Protein AF-A0A524L0U4-F1 (afdb_monomer_lite)

Sequence (208 aa):
MKEQEKLSEAEYFYQRMVAEQYNQLYFKYNLSALLSASRSVLQYILEEVTPGNKPKAAKGPIITCFTLVFKHICGALTPDINSKRAAQKWYQKKVGKSLIVRFFRDERNHNIHIEPVNPHAHITLLPDNCDFPGPTVAGVPPNGQLQDETLPPLSVVREDKLKPPPPPPEYRFINWPGTEDVPALCTMYLCELEKVIKEGLSLGYISG

Secondary structure (DSSP, 8-state):
-HHHHHHHHHHHHHHHHHHTTT-HHHHHHHHHHHHHHHHHHHHHHHHHHSTT--------TT-SSSHHHHHHHS---PPPHHHHHHHHHHHHHHHHH-HHHHHHHHHHHHHTTTS---PEEE----------PPP---PPP---------PPP---------PPPPPPPEEE-TT--SS--HHHHHHHHHHHHHHHHHHHHHTTSS--

pLDDT: mean 80.6, std 17.34, range [43.62, 98.06]

Structure (mmCIF, N/CA/C/O backbone):
data_AF-A0A524L0U4-F1
#
_entry.id   AF-A0A524L0U4-F1
#
loop_
_atom_site.group_PDB
_atom_site.id
_atom_site.type_symbol
_atom_site.label_atom_id
_atom_site.label_alt_id
_atom_site.label_comp_id
_atom_site.label_asym_id
_atom_site.label_entity_id
_atom_site.label_seq_id
_atom_site.pdbx_PDB_ins_code
_atom_site.Cartn_x
_atom_site.Cartn_y
_atom_site.Cartn_z
_atom_site.occupancy
_atom_site.B_iso_or_equiv
_atom_site.auth_seq_id
_atom_site.auth_comp_id
_atom_site.auth_asym_id
_atom_site.auth_atom_id
_atom_site.pdbx_PDB_model_num
ATOM 1 N N . MET A 1 1 ? -9.971 13.389 6.417 1.00 63.38 1 MET A N 1
ATOM 2 C CA . MET A 1 1 ? -9.394 12.680 5.255 1.00 63.38 1 MET A CA 1
ATOM 3 C C . MET A 1 1 ? -7.883 12.667 5.249 1.00 63.38 1 MET A C 1
ATOM 5 O O . MET A 1 1 ? -7.270 13.050 4.268 1.00 63.38 1 MET A O 1
ATOM 9 N N . LYS A 1 2 ? -7.269 12.132 6.314 1.00 85.88 2 LYS A N 1
ATOM 10 C CA . LYS A 1 2 ? -5.809 11.918 6.334 1.00 85.88 2 LYS A CA 1
ATOM 11 C C . LYS A 1 2 ? -5.444 10.586 5.681 1.00 85.88 2 LYS A C 1
ATOM 13 O O . LYS A 1 2 ? -4.431 10.478 5.009 1.00 85.88 2 LYS A O 1
ATOM 18 N N . GLU A 1 3 ? -6.297 9.586 5.843 1.00 89.12 3 GLU A N 1
ATOM 19 C CA . GLU A 1 3 ? -6.142 8.222 5.350 1.00 89.12 3 GLU A CA 1
ATOM 20 C C . GLU A 1 3 ? -6.160 8.199 3.824 1.00 89.12 3 GLU A C 1
ATOM 22 O O . GLU A 1 3 ? -5.288 7.580 3.222 1.00 89.12 3 GLU A O 1
ATOM 27 N N . GLN A 1 4 ? -7.095 8.933 3.207 1.00 91.88 4 GLN A N 1
ATOM 28 C CA . GLN A 1 4 ? -7.186 9.015 1.748 1.00 91.88 4 GLN A CA 1
ATOM 29 C C . GLN A 1 4 ? -6.070 9.837 1.128 1.00 91.88 4 GLN A C 1
ATOM 31 O O . GLN A 1 4 ? -5.520 9.418 0.121 1.00 91.88 4 GLN A O 1
ATOM 36 N N . GLU A 1 5 ? -5.653 10.939 1.754 1.00 93.69 5 GLU A N 1
ATOM 37 C CA . GLU A 1 5 ? -4.454 11.662 1.316 1.00 93.69 5 GLU A CA 1
ATOM 38 C C . GLU A 1 5 ? -3.219 10.749 1.335 1.00 93.69 5 GLU A C 1
ATOM 40 O O . GLU A 1 5 ? -2.425 10.753 0.395 1.00 93.69 5 GLU A O 1
ATOM 45 N N . LYS A 1 6 ? -3.078 9.916 2.374 1.00 94.06 6 LYS A N 1
ATOM 46 C CA . LYS A 1 6 ? -1.980 8.949 2.479 1.00 94.06 6 LYS A CA 1
ATOM 47 C C . LYS A 1 6 ? -2.097 7.773 1.515 1.00 94.06 6 LYS A C 1
ATOM 49 O O . LYS A 1 6 ? -1.067 7.287 1.048 1.00 94.06 6 LYS A O 1
ATOM 54 N N . LEU A 1 7 ? -3.311 7.325 1.200 1.00 96.06 7 LEU A N 1
ATOM 55 C CA . LEU A 1 7 ? -3.531 6.312 0.173 1.00 96.06 7 LEU A CA 1
ATOM 56 C C . LEU A 1 7 ? -3.168 6.863 -1.212 1.00 96.06 7 LEU A C 1
ATOM 58 O O . LEU A 1 7 ? -2.394 6.226 -1.920 1.00 96.06 7 LEU A O 1
ATOM 62 N N . SER A 1 8 ? -3.612 8.075 -1.551 1.00 96.50 8 SER A N 1
ATOM 63 C CA . SER A 1 8 ? -3.250 8.747 -2.805 1.00 96.50 8 SER A CA 1
ATOM 64 C C . SER A 1 8 ? -1.742 8.988 -2.924 1.00 96.50 8 SER A C 1
ATOM 66 O O . SER A 1 8 ? -1.167 8.830 -3.999 1.00 96.50 8 SER A O 1
ATOM 68 N N . GLU A 1 9 ? -1.066 9.334 -1.822 1.00 96.69 9 GLU A N 1
ATOM 69 C CA . GLU A 1 9 ? 0.399 9.441 -1.782 1.00 96.69 9 GLU A CA 1
ATOM 70 C C . GLU A 1 9 ? 1.071 8.091 -2.094 1.00 96.69 9 GLU A C 1
ATOM 72 O O . GLU A 1 9 ? 2.034 8.032 -2.860 1.00 96.69 9 GLU A O 1
ATOM 77 N N . ALA A 1 10 ? 0.547 6.990 -1.546 1.00 96.88 10 ALA A N 1
ATOM 78 C CA . ALA A 1 10 ? 1.033 5.650 -1.853 1.00 96.88 10 ALA A CA 1
ATOM 79 C C . ALA A 1 10 ? 0.812 5.300 -3.337 1.00 96.88 10 ALA A C 1
ATOM 81 O O . ALA A 1 10 ? 1.748 4.865 -4.008 1.00 96.88 10 ALA A O 1
ATOM 82 N N . GLU A 1 11 ? -0.378 5.558 -3.879 1.00 97.62 11 GLU A N 1
ATOM 83 C CA . GLU A 1 11 ? -0.693 5.347 -5.297 1.00 97.62 11 GLU A CA 1
ATOM 84 C C . GLU A 1 11 ? 0.227 6.146 -6.228 1.00 97.62 11 GLU A C 1
ATOM 86 O O . GLU A 1 11 ? 0.709 5.607 -7.226 1.00 97.62 11 GLU A O 1
ATOM 91 N N . TYR A 1 12 ? 0.545 7.394 -5.879 1.00 98.00 12 TYR A N 1
ATOM 92 C CA . TYR A 1 12 ? 1.500 8.214 -6.624 1.00 98.00 12 TYR A CA 1
ATOM 93 C C . TYR A 1 12 ? 2.882 7.549 -6.711 1.00 98.00 12 TYR A C 1
ATOM 95 O O . TYR A 1 12 ? 3.451 7.422 -7.800 1.00 98.00 12 TYR A O 1
ATOM 103 N N . PHE A 1 13 ? 3.421 7.068 -5.584 1.00 97.56 13 PHE A N 1
ATOM 104 C CA . PHE A 1 13 ? 4.714 6.378 -5.587 1.00 97.56 13 PHE A CA 1
ATOM 105 C C . PHE A 1 13 ? 4.669 5.053 -6.349 1.00 97.56 13 PHE A C 1
ATOM 107 O O . PHE A 1 13 ? 5.643 4.713 -7.020 1.00 97.56 13 PHE A O 1
ATOM 114 N N . TYR A 1 14 ? 3.543 4.337 -6.315 1.00 97.81 14 TYR A N 1
ATOM 115 C CA . TYR A 1 14 ? 3.341 3.149 -7.143 1.00 97.81 14 TYR A CA 1
ATOM 116 C C . TYR A 1 14 ? 3.377 3.481 -8.643 1.00 97.81 14 TYR A C 1
ATOM 118 O O . TYR A 1 14 ? 4.101 2.831 -9.395 1.00 97.81 14 TYR A O 1
ATOM 126 N N . GLN A 1 15 ? 2.673 4.525 -9.084 1.00 97.88 15 GLN A N 1
ATOM 127 C CA . GLN A 1 15 ? 2.687 4.946 -10.489 1.00 97.88 15 GLN A CA 1
ATOM 128 C C . GLN A 1 15 ? 4.098 5.336 -10.951 1.00 97.88 15 GLN A C 1
ATOM 130 O O . GLN A 1 15 ? 4.541 4.907 -12.016 1.00 97.88 15 GLN A O 1
ATOM 135 N N . ARG A 1 16 ? 4.842 6.091 -10.127 1.00 98.06 16 ARG A N 1
ATOM 136 C CA . ARG A 1 16 ? 6.253 6.426 -10.394 1.00 98.06 16 ARG A CA 1
ATOM 137 C C . ARG A 1 16 ? 7.138 5.178 -10.427 1.00 98.06 16 ARG A C 1
ATOM 139 O O . ARG A 1 16 ? 8.017 5.088 -11.275 1.00 98.06 16 ARG A O 1
ATOM 146 N N . MET A 1 17 ? 6.908 4.205 -9.546 1.00 96.00 17 MET A N 1
ATOM 147 C CA . MET A 1 17 ? 7.642 2.935 -9.530 1.00 96.00 17 MET A CA 1
ATOM 148 C C . MET A 1 17 ? 7.460 2.160 -10.841 1.00 96.00 17 MET A C 1
ATOM 150 O O . MET A 1 17 ? 8.449 1.723 -11.419 1.00 96.00 17 MET A O 1
ATOM 154 N N . VAL A 1 18 ? 6.223 2.033 -11.330 1.00 96.44 18 VAL A N 1
ATOM 155 C CA . VAL A 1 18 ? 5.918 1.341 -12.595 1.00 96.44 18 VAL A CA 1
ATOM 156 C C . VAL A 1 18 ? 6.500 2.092 -13.796 1.00 96.44 18 VAL A C 1
ATOM 158 O O . VAL A 1 18 ? 7.078 1.472 -14.687 1.00 96.44 18 VAL A O 1
ATOM 161 N N . ALA A 1 19 ? 6.403 3.425 -13.811 1.00 96.44 19 ALA A N 1
ATOM 162 C CA . ALA A 1 19 ? 6.958 4.247 -14.888 1.00 96.44 19 ALA A CA 1
ATOM 163 C C . ALA A 1 19 ? 8.490 4.128 -14.997 1.00 96.44 19 ALA A C 1
ATOM 165 O O . ALA A 1 19 ? 9.036 4.141 -16.096 1.00 96.44 19 ALA A O 1
ATOM 166 N N . GLU A 1 20 ? 9.180 3.971 -13.866 1.00 95.88 20 GLU A N 1
ATOM 167 C CA . GLU A 1 20 ? 10.644 3.921 -13.780 1.00 95.88 20 GLU A CA 1
ATOM 168 C C . GLU A 1 20 ? 11.189 2.479 -13.702 1.00 95.88 20 GLU A C 1
ATOM 170 O O . GLU A 1 20 ? 12.316 2.267 -13.259 1.00 95.88 20 GLU A O 1
ATOM 175 N N . GLN A 1 21 ? 10.421 1.467 -14.129 1.00 94.44 21 GLN A N 1
ATOM 176 C CA . GLN A 1 21 ? 10.794 0.045 -14.006 1.00 94.44 21 GLN A CA 1
ATOM 177 C C . GLN A 1 21 ? 12.097 -0.350 -14.722 1.00 94.44 21 GLN A C 1
ATOM 179 O O . GLN A 1 21 ? 12.723 -1.338 -14.357 1.00 94.44 21 GLN A O 1
ATOM 184 N N . TYR A 1 22 ? 12.534 0.421 -15.721 1.00 93.56 22 TYR A N 1
ATOM 185 C CA . TYR A 1 22 ? 13.814 0.199 -16.406 1.00 93.56 22 TYR A CA 1
ATOM 186 C C . TYR A 1 22 ? 15.008 0.796 -15.649 1.00 93.56 22 TYR A C 1
ATOM 188 O O . TYR A 1 22 ? 16.152 0.420 -15.899 1.00 93.56 22 TYR A O 1
ATOM 196 N N . ASN A 1 23 ? 14.763 1.720 -14.715 1.00 94.50 23 ASN A N 1
ATOM 197 C CA . ASN A 1 23 ? 15.792 2.325 -13.886 1.00 94.50 23 ASN A CA 1
ATOM 198 C C . ASN A 1 23 ? 15.731 1.728 -12.476 1.00 94.50 23 ASN A C 1
ATOM 200 O O . ASN A 1 23 ? 14.992 2.195 -11.608 1.00 94.50 23 ASN A O 1
ATOM 204 N N . GLN A 1 24 ? 16.557 0.705 -12.239 1.00 91.44 24 GLN A N 1
ATOM 205 C CA . GLN A 1 24 ? 16.592 -0.042 -10.977 1.00 91.44 24 GLN A CA 1
ATOM 206 C C . GLN A 1 24 ? 16.713 0.862 -9.739 1.00 91.44 24 GLN A C 1
ATOM 208 O O . GLN A 1 24 ? 16.102 0.579 -8.708 1.00 91.44 24 GLN A O 1
ATOM 213 N N . LEU A 1 25 ? 17.483 1.952 -9.827 1.00 91.25 25 LEU A N 1
ATOM 214 C CA . LEU A 1 25 ? 17.695 2.866 -8.708 1.00 91.25 25 LEU A CA 1
ATOM 215 C C . LEU A 1 25 ? 16.407 3.621 -8.350 1.00 91.25 25 LEU A C 1
ATOM 217 O O . LEU A 1 25 ? 15.996 3.622 -7.188 1.00 91.25 25 LEU A O 1
ATOM 221 N N . TYR A 1 26 ? 15.736 4.213 -9.344 1.00 94.06 26 TYR A N 1
ATOM 222 C CA . TYR A 1 26 ? 14.463 4.904 -9.119 1.00 94.06 26 TYR A CA 1
ATOM 223 C C . TYR A 1 26 ? 13.347 3.942 -8.727 1.00 94.06 26 TYR A C 1
ATOM 225 O O . TYR A 1 26 ? 12.581 4.258 -7.817 1.00 94.06 26 TYR A O 1
ATOM 233 N N . PHE A 1 27 ? 13.292 2.751 -9.330 1.00 92.88 27 PHE A N 1
ATOM 234 C CA . PHE A 1 27 ? 12.367 1.695 -8.923 1.00 92.88 27 PHE A CA 1
ATOM 235 C C . PHE A 1 27 ? 12.495 1.398 -7.421 1.00 92.88 27 PHE A C 1
ATOM 237 O O . PHE A 1 27 ? 11.508 1.435 -6.686 1.00 92.88 27 PHE A O 1
ATOM 244 N N . LYS A 1 28 ? 13.729 1.200 -6.938 1.00 92.00 28 LYS A N 1
ATOM 245 C CA . LYS A 1 28 ? 14.033 0.907 -5.531 1.00 92.00 28 LYS A CA 1
ATOM 246 C C . LYS A 1 28 ? 13.588 2.023 -4.576 1.00 92.00 28 LYS A C 1
ATOM 248 O O . LYS A 1 28 ? 13.015 1.755 -3.512 1.00 92.00 28 LYS A O 1
ATOM 253 N N . TYR A 1 29 ? 13.842 3.280 -4.941 1.00 93.38 29 TYR A N 1
ATOM 254 C CA . TYR A 1 29 ? 13.431 4.435 -4.141 1.00 93.38 29 TYR A CA 1
ATOM 255 C C . TYR A 1 29 ? 11.915 4.614 -4.118 1.00 93.38 29 TYR A C 1
ATOM 257 O O . TYR A 1 29 ? 11.343 4.785 -3.041 1.00 93.38 29 TYR A O 1
ATOM 265 N N . ASN A 1 30 ? 11.256 4.498 -5.272 1.00 95.38 30 ASN A N 1
ATOM 266 C CA . ASN A 1 30 ? 9.804 4.604 -5.367 1.00 95.38 30 ASN A CA 1
ATOM 267 C C . ASN A 1 30 ? 9.104 3.473 -4.598 1.00 95.38 30 ASN A C 1
ATOM 269 O O . ASN A 1 30 ? 8.147 3.742 -3.875 1.00 95.38 30 ASN A O 1
ATOM 273 N N . LEU A 1 31 ? 9.623 2.240 -4.647 1.00 94.44 31 LEU A N 1
ATOM 274 C CA . LEU A 1 31 ? 9.132 1.129 -3.824 1.00 94.44 31 LEU A CA 1
ATOM 275 C C . LEU A 1 31 ? 9.236 1.452 -2.327 1.00 94.44 31 LEU A C 1
ATOM 277 O O . LEU A 1 31 ? 8.284 1.277 -1.568 1.00 94.44 31 LEU A O 1
ATOM 281 N N . SER A 1 32 ? 10.382 1.971 -1.888 1.00 92.19 32 SER A N 1
ATOM 282 C CA . SER A 1 32 ? 10.597 2.329 -0.480 1.00 92.19 32 SER A CA 1
ATOM 283 C C . SER A 1 32 ? 9.653 3.455 -0.025 1.00 92.19 32 SER A C 1
ATOM 285 O O . SER A 1 32 ? 9.120 3.413 1.091 1.00 92.19 32 SER A O 1
ATOM 287 N N . ALA A 1 33 ? 9.399 4.437 -0.895 1.00 93.31 33 ALA A N 1
ATOM 288 C CA . ALA A 1 33 ? 8.458 5.528 -0.655 1.00 93.31 33 ALA A CA 1
ATOM 289 C C . ALA A 1 33 ? 6.999 5.036 -0.596 1.00 93.31 33 ALA A C 1
ATOM 291 O O . ALA A 1 33 ? 6.288 5.359 0.358 1.00 93.31 33 ALA A O 1
ATOM 292 N N . LEU A 1 34 ? 6.585 4.163 -1.521 1.00 95.50 34 LEU A N 1
ATOM 293 C CA . LEU A 1 34 ? 5.277 3.496 -1.529 1.00 95.50 34 LEU A CA 1
ATOM 294 C C . LEU A 1 34 ? 5.002 2.766 -0.206 1.00 95.50 34 LEU A C 1
ATOM 296 O O . LEU A 1 34 ? 3.965 2.976 0.432 1.00 95.50 34 LEU A O 1
ATOM 300 N N . LEU A 1 35 ? 5.942 1.929 0.240 1.00 94.31 35 LEU A N 1
ATOM 301 C CA . LEU A 1 35 ? 5.825 1.191 1.503 1.00 94.31 35 LEU A CA 1
ATOM 302 C C . LEU A 1 35 ? 5.834 2.126 2.716 1.00 94.31 35 LEU A C 1
ATOM 304 O O . LEU A 1 35 ? 5.252 1.827 3.766 1.00 94.31 35 LEU A O 1
ATOM 308 N N . SER A 1 36 ? 6.485 3.281 2.582 1.00 92.31 36 SER A N 1
ATOM 309 C CA . SER A 1 36 ? 6.502 4.294 3.623 1.00 92.31 36 SER A CA 1
ATOM 310 C C . SER A 1 36 ? 5.152 4.986 3.778 1.00 92.31 36 SER A C 1
ATOM 312 O O . SER A 1 36 ? 4.617 4.987 4.891 1.00 92.31 36 SER A O 1
ATOM 314 N N . ALA A 1 37 ? 4.581 5.473 2.674 1.00 93.88 37 ALA A N 1
ATOM 315 C CA . ALA A 1 37 ? 3.256 6.081 2.619 1.00 93.88 37 ALA A CA 1
ATOM 316 C C . ALA A 1 37 ? 2.168 5.095 3.074 1.00 93.88 37 ALA A C 1
ATOM 318 O O . ALA A 1 37 ? 1.391 5.400 3.979 1.00 93.88 37 ALA A O 1
ATOM 319 N N . SER A 1 38 ? 2.203 3.856 2.581 1.00 94.94 38 SER A N 1
ATOM 320 C CA . SER A 1 38 ? 1.251 2.800 2.955 1.00 94.94 38 SER A CA 1
ATOM 321 C C . SER A 1 38 ? 1.253 2.478 4.457 1.00 94.94 38 SER A C 1
ATOM 323 O O . SER A 1 38 ? 0.207 2.243 5.058 1.00 94.94 38 SER A O 1
ATOM 325 N N . ARG A 1 39 ? 2.421 2.497 5.121 1.00 92.56 39 ARG A N 1
ATOM 326 C CA . ARG A 1 39 ? 2.492 2.296 6.584 1.00 92.56 39 ARG A CA 1
ATOM 327 C C . ARG A 1 39 ? 1.845 3.447 7.339 1.00 92.56 39 ARG A C 1
ATOM 329 O O . ARG A 1 39 ? 1.269 3.208 8.395 1.00 92.56 39 ARG A O 1
ATOM 336 N N . SER A 1 40 ? 1.941 4.672 6.820 1.00 93.81 40 SER A N 1
ATOM 337 C CA . SER A 1 40 ? 1.278 5.814 7.446 1.00 93.81 40 SER A CA 1
ATOM 338 C C . SER A 1 40 ? -0.242 5.638 7.436 1.00 93.81 40 SER A C 1
ATOM 340 O O . SER A 1 40 ? -0.858 5.869 8.470 1.00 93.81 40 SER A O 1
ATOM 342 N N . VAL A 1 41 ? -0.822 5.089 6.359 1.00 95.38 41 VAL A N 1
ATOM 343 C CA . VAL A 1 41 ? -2.249 4.717 6.289 1.00 95.38 41 VAL A CA 1
ATOM 344 C C . VAL A 1 41 ? -2.623 3.756 7.422 1.00 95.38 41 VAL A C 1
ATOM 346 O O . VAL A 1 41 ? -3.496 4.057 8.232 1.00 95.38 41 VAL A O 1
ATOM 349 N N . LEU A 1 42 ? -1.926 2.619 7.534 1.00 94.88 42 LEU A N 1
ATOM 350 C CA . LEU A 1 42 ? -2.193 1.629 8.587 1.00 94.88 42 LEU A CA 1
ATOM 351 C C . LEU A 1 42 ? -1.979 2.197 9.996 1.00 94.88 42 LEU A C 1
ATOM 353 O O . LEU A 1 42 ? -2.725 1.871 10.918 1.00 94.88 42 LEU A O 1
ATOM 357 N N . GLN A 1 43 ? -0.972 3.054 10.169 1.00 93.38 43 GLN A N 1
ATOM 358 C CA . GLN A 1 43 ? -0.710 3.723 11.437 1.00 93.38 43 GLN A CA 1
ATOM 359 C C . GLN A 1 43 ? -1.841 4.683 11.811 1.00 93.38 43 GLN A C 1
ATOM 361 O O . GLN A 1 43 ? -2.245 4.677 12.968 1.00 93.38 43 GLN A O 1
ATOM 366 N N . TYR A 1 44 ? -2.373 5.463 10.866 1.00 93.38 44 TYR A N 1
ATOM 367 C CA . TYR A 1 44 ? -3.527 6.328 11.119 1.00 93.38 44 TYR A CA 1
ATOM 368 C C . TYR A 1 44 ? -4.735 5.513 11.571 1.00 93.38 44 TYR A C 1
ATOM 370 O O . TYR A 1 44 ? -5.262 5.771 12.650 1.00 93.38 44 TYR A O 1
ATOM 378 N N . ILE A 1 45 ? -5.077 4.453 10.833 1.00 94.56 45 ILE A N 1
ATOM 379 C CA . ILE A 1 45 ? -6.176 3.552 11.204 1.00 94.56 45 ILE A CA 1
ATOM 380 C C . ILE A 1 45 ? -5.951 2.989 12.615 1.00 94.56 45 ILE A C 1
ATOM 382 O O . ILE A 1 45 ? -6.858 3.016 13.445 1.00 94.56 45 ILE A O 1
ATOM 386 N N . LEU A 1 46 ? -4.736 2.519 12.926 1.00 94.69 46 LEU A N 1
ATOM 387 C CA . LEU A 1 46 ? -4.404 2.009 14.258 1.00 94.69 46 LEU A CA 1
ATOM 388 C C . LEU A 1 46 ? -4.544 3.087 15.346 1.00 94.69 46 LEU A C 1
ATOM 390 O O . LEU A 1 46 ? -5.041 2.795 16.436 1.00 94.69 46 LEU A O 1
ATOM 394 N N . GLU A 1 47 ? -4.099 4.317 15.078 1.00 93.00 47 GLU A N 1
ATOM 395 C CA . GLU A 1 47 ? -4.205 5.440 16.010 1.00 93.00 47 GLU A CA 1
ATOM 396 C C . GLU A 1 47 ? -5.673 5.783 16.310 1.00 93.00 47 GLU A C 1
ATOM 398 O O . GLU A 1 47 ? -5.988 6.041 17.473 1.00 93.00 47 GLU A O 1
ATOM 403 N N . GLU A 1 48 ? -6.563 5.721 15.314 1.00 91.94 48 GLU A N 1
ATOM 404 C CA . GLU A 1 48 ? -7.998 5.989 15.481 1.00 91.94 48 GLU A CA 1
ATOM 405 C C . GLU A 1 48 ? -8.717 4.907 16.298 1.00 91.94 48 GLU A C 1
ATOM 407 O O . GLU A 1 48 ? -9.478 5.217 17.225 1.00 91.94 48 GLU A O 1
ATOM 412 N N . VAL A 1 49 ? -8.434 3.632 16.009 1.00 94.31 49 VAL A N 1
ATOM 413 C CA . VAL A 1 49 ? -9.099 2.507 16.687 1.00 94.31 49 VAL A CA 1
ATOM 414 C C . VAL A 1 49 ? -8.551 2.241 18.093 1.00 94.31 49 VAL A C 1
ATOM 416 O O . VAL A 1 49 ? -9.197 1.553 18.885 1.00 94.31 49 VAL A O 1
ATOM 419 N N . THR A 1 50 ? -7.373 2.769 18.444 1.00 93.25 50 THR A N 1
ATOM 420 C CA . THR A 1 50 ? -6.759 2.526 19.757 1.00 93.25 50 THR A CA 1
ATOM 421 C C . THR A 1 50 ? -7.404 3.402 20.847 1.00 93.25 50 THR A C 1
ATOM 423 O O . THR A 1 50 ? -7.419 4.636 20.748 1.00 93.25 50 THR A O 1
ATOM 426 N N . PRO A 1 51 ? -7.933 2.811 21.938 1.00 88.06 51 PRO A N 1
ATOM 427 C CA . PRO A 1 51 ? -8.492 3.578 23.047 1.00 88.06 51 PRO A CA 1
ATOM 428 C C . PRO A 1 51 ? -7.410 4.407 23.754 1.00 88.06 51 PRO A C 1
ATOM 430 O O . PRO A 1 51 ? -6.288 3.956 23.952 1.00 88.06 51 PRO A O 1
ATOM 433 N N . GLY A 1 52 ? -7.754 5.632 24.155 1.00 85.00 52 GLY A N 1
ATOM 434 C CA . GLY A 1 52 ? -6.840 6.532 24.871 1.00 85.00 52 GLY A CA 1
ATOM 435 C C . GLY A 1 52 ? -5.945 7.401 23.984 1.00 85.00 52 GLY A C 1
ATOM 436 O O . GLY A 1 52 ? -5.396 8.384 24.482 1.00 85.00 52 GLY A O 1
ATOM 437 N N . ASN A 1 53 ? -5.867 7.135 22.676 1.00 81.75 53 ASN A N 1
ATOM 438 C CA . ASN A 1 53 ? -5.227 8.062 21.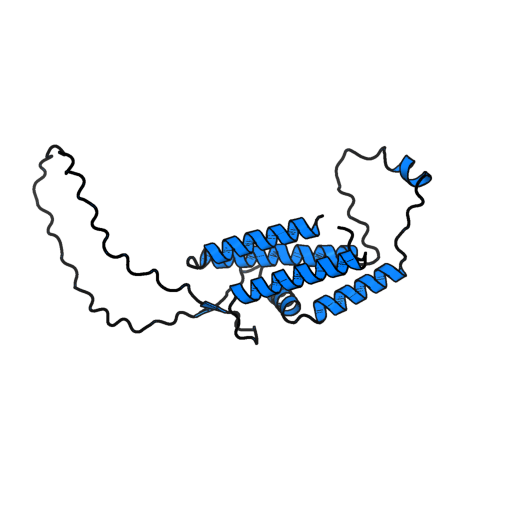752 1.00 81.75 53 ASN A CA 1
ATOM 439 C C . ASN A 1 53 ? -6.157 9.267 21.564 1.00 81.75 53 ASN A C 1
ATOM 441 O O . ASN A 1 53 ? -7.186 9.194 20.887 1.00 81.75 53 ASN A O 1
ATOM 445 N N . LYS A 1 54 ? -5.859 10.370 22.260 1.00 71.81 54 LYS A N 1
ATOM 446 C CA . LYS A 1 54 ? -6.543 11.638 21.999 1.00 71.81 54 LYS A CA 1
ATOM 447 C C . LYS A 1 54 ? -6.169 12.038 20.572 1.00 71.81 54 LYS A C 1
ATOM 449 O O . LYS A 1 54 ? -4.974 11.988 20.264 1.00 71.81 54 LYS A O 1
ATOM 454 N N . PRO A 1 55 ? -7.130 12.431 19.713 1.00 64.44 55 PRO A N 1
ATOM 455 C CA . PRO A 1 55 ? -6.784 12.967 18.406 1.00 64.44 55 PRO A CA 1
ATOM 456 C C . PRO A 1 55 ? -5.758 14.064 18.654 1.00 64.44 55 PRO A C 1
ATOM 458 O O . PRO A 1 55 ? -6.000 14.949 19.482 1.00 64.44 55 PRO A O 1
ATOM 461 N N . LYS A 1 56 ? -4.574 13.944 18.037 1.00 64.75 56 LYS A N 1
ATOM 462 C CA . LYS A 1 56 ? -3.544 14.980 18.113 1.00 64.75 56 LYS A CA 1
ATOM 463 C C . LYS A 1 56 ? -4.215 16.234 17.576 1.00 64.75 56 LYS A C 1
ATOM 465 O O . LYS A 1 56 ? -4.364 16.369 16.362 1.00 64.75 56 LYS A O 1
ATOM 470 N N . ALA A 1 57 ? -4.701 17.085 18.484 1.00 60.03 57 ALA A N 1
ATOM 471 C CA . ALA A 1 57 ? -5.269 18.369 18.133 1.00 60.03 57 ALA A CA 1
ATOM 472 C C . ALA A 1 57 ? -4.227 19.014 17.233 1.00 60.03 57 ALA A C 1
ATOM 474 O O . ALA A 1 57 ? -3.054 19.073 17.620 1.00 60.03 57 ALA A O 1
ATOM 475 N N . ALA A 1 58 ? -4.619 19.347 16.001 1.00 56.31 58 ALA A N 1
ATOM 476 C CA . ALA A 1 58 ? -3.723 20.008 15.073 1.00 56.31 58 ALA A CA 1
ATOM 477 C C . ALA A 1 58 ? -3.149 21.198 15.841 1.00 56.31 58 ALA A C 1
ATOM 479 O O . ALA A 1 58 ? -3.902 22.076 16.261 1.00 56.31 58 ALA A O 1
ATOM 480 N N . LYS A 1 59 ? -1.848 21.155 16.149 1.00 52.47 59 LYS A N 1
ATOM 481 C CA . LYS A 1 59 ? -1.164 22.210 16.896 1.00 52.47 59 LYS A CA 1
ATOM 482 C C . LYS A 1 59 ? -1.002 23.397 15.945 1.00 52.47 59 LYS A C 1
ATOM 484 O O . LYS A 1 59 ? 0.089 23.672 15.469 1.00 52.47 59 LYS A O 1
ATOM 489 N N . GLY A 1 60 ? -2.122 24.021 15.598 1.00 55.88 60 GLY A N 1
ATOM 490 C CA . GLY A 1 60 ? -2.225 25.267 14.859 1.00 55.88 60 GLY A CA 1
ATOM 491 C C . GLY A 1 60 ? -2.588 26.380 15.849 1.00 55.88 60 GLY A C 1
ATOM 492 O O . GLY A 1 60 ? -3.517 26.194 16.635 1.00 55.88 60 GLY A O 1
ATOM 493 N N . PRO A 1 61 ? -1.881 27.520 15.857 1.00 51.69 61 PRO A N 1
ATOM 494 C CA . PRO A 1 61 ? -1.950 28.491 16.952 1.00 51.69 61 PRO A CA 1
ATOM 495 C C . PRO A 1 61 ? -3.188 29.419 16.990 1.00 51.69 61 PRO A C 1
ATOM 497 O O . PRO A 1 61 ? -3.134 30.416 17.697 1.00 51.69 61 PRO A O 1
ATOM 500 N N . ILE A 1 62 ? -4.297 29.163 16.274 1.00 54.28 62 ILE A N 1
ATOM 501 C CA . ILE A 1 62 ? -5.304 30.232 16.026 1.00 54.28 62 ILE A CA 1
ATOM 502 C C . ILE A 1 62 ? -6.749 29.932 16.485 1.00 54.28 62 ILE A C 1
ATOM 504 O O . ILE A 1 62 ? -7.546 30.857 16.599 1.00 54.28 62 ILE A O 1
ATOM 508 N N . ILE A 1 63 ? -7.134 28.701 16.840 1.00 51.41 63 ILE A N 1
ATOM 509 C CA . ILE A 1 63 ? -8.565 28.389 17.075 1.00 51.41 63 ILE A CA 1
ATOM 510 C C . ILE A 1 63 ? -8.826 27.922 18.512 1.00 51.41 63 ILE A C 1
ATOM 512 O O . ILE A 1 63 ? -9.177 26.770 18.752 1.00 51.41 63 ILE A O 1
ATOM 516 N N . THR A 1 64 ? -8.665 28.822 19.485 1.00 51.50 64 THR A N 1
ATOM 517 C CA . THR A 1 64 ? -8.957 28.528 20.907 1.00 51.50 64 THR A CA 1
ATOM 518 C C . THR A 1 64 ? -10.316 29.072 21.377 1.00 51.50 64 THR A C 1
ATOM 520 O O . THR A 1 64 ? -10.813 28.635 22.409 1.00 51.50 64 THR A O 1
ATOM 523 N N . CYS A 1 65 ? -10.975 29.970 20.630 1.00 54.00 65 CYS A N 1
ATOM 524 C CA . CYS A 1 65 ? -12.205 30.626 21.113 1.00 54.00 65 CYS A CA 1
ATOM 525 C C . CYS A 1 65 ? -13.530 29.939 20.724 1.00 54.00 65 CYS A C 1
ATOM 527 O O . CYS A 1 65 ? -14.533 30.165 21.394 1.00 54.00 65 CYS A O 1
ATOM 529 N N . PHE A 1 66 ? -13.577 29.081 19.697 1.00 54.00 66 PHE A N 1
ATOM 530 C CA . PHE A 1 66 ? -14.860 28.543 19.196 1.00 54.00 66 PHE A CA 1
ATOM 531 C C . PHE A 1 66 ? -15.315 27.218 19.832 1.00 54.00 66 PHE A C 1
ATOM 533 O O . PHE A 1 66 ? -16.488 26.855 19.754 1.00 54.00 66 PHE A O 1
ATOM 540 N N . THR A 1 67 ? -14.427 26.486 20.504 1.00 53.47 67 THR A N 1
ATOM 541 C CA . THR A 1 67 ? -14.725 25.137 21.018 1.00 53.47 67 THR A CA 1
ATOM 542 C C . THR A 1 67 ? -15.539 25.128 22.314 1.00 53.47 67 THR A C 1
ATOM 544 O O . THR A 1 67 ? -16.154 24.111 22.634 1.00 53.47 67 THR A O 1
ATOM 547 N N . LEU A 1 68 ? -15.582 26.239 23.057 1.00 53.78 68 LEU A N 1
ATOM 548 C CA . LEU A 1 68 ? -16.319 26.326 24.325 1.00 53.78 68 LEU A CA 1
ATOM 549 C C . LEU A 1 68 ? -17.836 26.492 24.140 1.00 53.78 68 LEU A C 1
ATOM 551 O O . LEU A 1 68 ? -18.591 26.004 24.975 1.00 53.78 68 LEU A O 1
ATOM 555 N N . VAL A 1 69 ? -18.297 27.092 23.036 1.00 56.81 69 VAL A N 1
ATOM 556 C CA . VAL A 1 69 ? -19.736 27.331 22.802 1.00 56.81 69 VAL A CA 1
ATOM 557 C C . VAL A 1 69 ? -20.424 26.114 22.165 1.00 56.81 69 VAL A C 1
ATOM 559 O O . VAL A 1 69 ? -21.541 25.766 22.540 1.00 56.81 69 VAL A O 1
ATOM 562 N N . PHE A 1 70 ? -19.744 25.382 21.276 1.00 52.47 70 PHE A N 1
ATOM 563 C CA . PHE A 1 70 ? -20.340 24.218 20.597 1.00 52.47 70 PHE A CA 1
ATOM 564 C C . PHE A 1 70 ? -20.567 23.011 21.522 1.00 52.47 70 PHE A C 1
ATOM 566 O O . PHE A 1 70 ? -21.481 22.214 21.306 1.00 52.47 70 PHE A O 1
ATOM 573 N N . LYS A 1 71 ? -19.772 22.895 22.592 1.00 53.03 71 LYS A N 1
ATOM 574 C CA . LYS A 1 71 ? -19.853 21.781 23.547 1.00 53.03 71 LYS A CA 1
ATOM 575 C C . LYS A 1 71 ? -21.136 21.792 24.387 1.00 53.03 71 LYS A C 1
ATOM 577 O O . LYS A 1 71 ? -21.470 20.768 24.974 1.00 53.03 71 LYS A O 1
ATOM 582 N N . HIS A 1 72 ? -21.841 22.927 24.446 1.00 54.19 72 HIS A N 1
ATOM 583 C CA . HIS A 1 72 ? -23.053 23.070 25.251 1.00 54.19 72 HIS A CA 1
ATOM 584 C C . HIS A 1 72 ? -24.355 22.823 24.473 1.00 54.19 72 HIS A C 1
ATOM 586 O O . HIS A 1 72 ? -25.374 22.550 25.102 1.00 54.19 72 HIS A O 1
ATOM 592 N N . ILE A 1 73 ? -24.323 22.882 23.133 1.00 58.50 73 ILE A N 1
ATOM 593 C CA . ILE A 1 73 ? -25.520 22.769 22.276 1.00 58.50 73 ILE A CA 1
ATOM 594 C C . ILE A 1 73 ? -25.608 21.396 21.595 1.00 58.50 73 ILE A C 1
ATOM 596 O O . ILE A 1 73 ? -26.699 20.861 21.420 1.00 58.50 73 ILE A O 1
ATOM 600 N N . CYS A 1 74 ? -24.474 20.769 21.280 1.00 52.81 74 CYS A N 1
ATOM 601 C CA . CYS A 1 74 ? -24.443 19.409 20.754 1.00 52.81 74 CYS A CA 1
ATOM 602 C C . CYS A 1 74 ? -23.795 18.507 21.799 1.00 52.81 74 CYS A C 1
ATOM 604 O O . CYS A 1 74 ? -22.576 18.538 21.965 1.00 52.81 74 CYS A O 1
ATOM 606 N N . GLY A 1 75 ? -24.601 17.721 22.519 1.00 51.56 75 GLY A N 1
ATOM 607 C CA . GLY A 1 75 ? -24.104 16.673 23.408 1.00 51.56 75 GLY A CA 1
ATOM 608 C C . GLY A 1 75 ? -23.156 15.762 22.632 1.00 51.56 75 GLY A C 1
ATOM 609 O O . GLY A 1 75 ? -23.595 14.935 21.838 1.00 51.56 75 GLY A O 1
ATOM 610 N N . ALA A 1 76 ? -21.851 15.979 22.797 1.00 56.38 76 ALA A N 1
ATOM 611 C CA . ALA A 1 76 ? -20.834 15.256 22.059 1.00 56.38 76 ALA A CA 1
ATOM 612 C C . ALA A 1 76 ? -20.926 13.782 22.453 1.00 56.38 76 ALA A C 1
ATOM 614 O O . ALA A 1 76 ? -20.553 13.415 23.568 1.00 56.38 76 ALA A O 1
ATOM 615 N N . LEU A 1 77 ? -21.443 12.958 21.540 1.00 58.19 77 LEU A N 1
ATOM 616 C CA . LEU A 1 77 ? -21.417 11.503 21.615 1.00 58.19 77 LEU A CA 1
ATOM 617 C C . LEU A 1 77 ? -19.951 11.075 21.665 1.00 58.19 77 LEU A C 1
ATOM 619 O O . LEU A 1 77 ? -19.305 10.857 20.641 1.00 58.19 77 LEU A O 1
ATOM 623 N N . THR A 1 78 ? -19.383 11.020 22.867 1.00 65.38 78 THR A N 1
ATOM 624 C CA . THR A 1 78 ? -18.080 10.402 23.058 1.00 65.38 78 THR A CA 1
ATOM 625 C C . THR A 1 78 ? -18.230 8.946 22.639 1.00 65.38 78 THR A C 1
ATOM 627 O O . THR A 1 78 ? -19.136 8.284 23.153 1.00 65.38 78 THR A O 1
ATOM 630 N N . PRO A 1 79 ? -17.400 8.440 21.713 1.00 66.06 79 PRO A N 1
ATOM 631 C CA . PRO A 1 79 ? -17.505 7.058 21.277 1.00 66.06 79 PRO A CA 1
ATOM 632 C C . PRO A 1 79 ? -17.391 6.141 22.495 1.00 66.06 79 PRO A C 1
ATOM 634 O O . PRO A 1 79 ? -16.460 6.284 23.294 1.00 66.06 79 PRO A O 1
ATOM 637 N N . ASP A 1 80 ? -18.355 5.231 22.640 1.00 79.50 80 ASP A N 1
ATOM 638 C CA . ASP A 1 80 ? -18.376 4.234 23.708 1.00 79.50 80 ASP A CA 1
ATOM 639 C C . ASP A 1 80 ? -17.027 3.488 23.741 1.00 79.50 80 ASP A C 1
ATOM 641 O O . ASP A 1 80 ? -16.500 3.058 22.710 1.00 79.50 80 ASP A O 1
ATOM 645 N N . ILE A 1 81 ? -16.449 3.325 24.932 1.00 82.19 81 ILE A N 1
ATOM 646 C CA . ILE A 1 81 ? -15.200 2.581 25.145 1.00 82.19 81 ILE A CA 1
ATOM 647 C C . ILE A 1 81 ? -15.317 1.161 24.569 1.00 82.19 81 ILE A C 1
ATOM 649 O O . ILE A 1 81 ? -14.338 0.630 24.029 1.00 82.19 81 ILE A O 1
ATOM 653 N N . ASN A 1 82 ? -16.509 0.556 24.631 1.00 85.38 82 ASN A N 1
ATOM 654 C CA . ASN A 1 82 ? -16.753 -0.758 24.038 1.00 85.38 82 ASN A CA 1
ATOM 655 C C . ASN A 1 82 ? -16.632 -0.732 22.509 1.00 85.38 82 ASN A C 1
ATOM 657 O O . ASN A 1 82 ? -16.053 -1.657 21.935 1.00 85.38 82 ASN A O 1
ATOM 661 N N . SER A 1 83 ? -17.080 0.350 21.862 1.00 89.31 83 SER A N 1
ATOM 662 C CA . SER A 1 83 ? -16.941 0.551 20.415 1.00 89.31 83 SER A CA 1
ATOM 663 C C . SER A 1 83 ? -15.467 0.605 19.997 1.00 89.31 83 SER A C 1
ATOM 665 O O . SER A 1 83 ? -15.059 -0.100 19.075 1.00 89.31 83 SER A O 1
ATOM 667 N N . LYS A 1 84 ? -14.609 1.310 20.752 1.00 90.75 84 LYS A N 1
ATOM 668 C CA . LYS A 1 84 ? -13.160 1.342 20.464 1.00 90.75 84 LYS A CA 1
ATOM 669 C C . LYS A 1 84 ? -12.489 -0.026 20.585 1.00 90.75 84 LYS A C 1
ATOM 671 O O . LYS A 1 84 ? -11.668 -0.395 19.750 1.00 90.75 84 LYS A O 1
ATOM 676 N N . ARG A 1 85 ? -12.850 -0.821 21.597 1.00 94.00 85 ARG A N 1
ATOM 677 C CA . ARG A 1 85 ? -12.332 -2.197 21.728 1.00 94.00 85 ARG A CA 1
ATOM 678 C C . ARG A 1 85 ? -12.785 -3.088 20.569 1.00 94.00 85 ARG A C 1
ATOM 680 O O . ARG A 1 85 ? -12.004 -3.926 20.118 1.00 94.00 85 ARG A O 1
ATOM 687 N N . ALA A 1 86 ? -14.017 -2.919 20.088 1.00 95.44 86 ALA A N 1
ATOM 688 C CA . ALA A 1 86 ? -14.516 -3.624 18.910 1.00 95.44 86 ALA A CA 1
ATOM 689 C C . ALA A 1 86 ? -13.750 -3.214 17.640 1.00 95.44 86 ALA A C 1
ATOM 691 O O . ALA A 1 86 ? -13.288 -4.092 16.909 1.00 95.44 86 ALA A O 1
ATOM 692 N N . ALA A 1 87 ? -13.512 -1.914 17.446 1.00 95.69 87 ALA A N 1
ATOM 693 C CA . ALA A 1 87 ? -12.719 -1.371 16.344 1.00 95.69 87 ALA A CA 1
ATOM 694 C C . ALA A 1 87 ? -11.277 -1.908 16.345 1.00 95.69 87 ALA A C 1
ATOM 696 O O . ALA A 1 87 ? -10.775 -2.378 15.325 1.00 95.69 87 ALA A O 1
ATOM 697 N N . GLN A 1 88 ? -10.619 -1.936 17.507 1.00 96.06 88 GLN A N 1
ATOM 698 C CA . GLN A 1 88 ? -9.263 -2.473 17.629 1.00 96.06 88 GLN A CA 1
ATOM 699 C C . GLN A 1 88 ? -9.203 -3.975 17.303 1.00 96.06 88 GLN A C 1
ATOM 701 O O . GLN A 1 88 ? -8.307 -4.417 16.578 1.00 96.06 88 GLN A O 1
ATOM 706 N N . LYS A 1 89 ? -10.166 -4.770 17.796 1.00 96.75 89 LYS A N 1
ATOM 707 C CA . LYS A 1 89 ? -10.275 -6.203 17.462 1.00 96.75 89 LYS A CA 1
ATOM 708 C C . LYS A 1 89 ? -10.525 -6.418 15.971 1.00 96.75 89 LYS A C 1
ATOM 710 O O . LYS A 1 89 ? -9.929 -7.317 15.379 1.00 96.75 89 LYS A O 1
ATOM 715 N N . TRP A 1 90 ? -11.387 -5.600 15.368 1.00 97.31 90 TRP A N 1
ATOM 716 C CA . TRP A 1 90 ? -11.634 -5.612 13.930 1.00 97.31 90 TRP A CA 1
ATOM 717 C C . TRP A 1 90 ? -10.343 -5.354 13.149 1.00 97.31 90 TRP A C 1
ATOM 719 O O . TRP A 1 90 ? -9.983 -6.170 12.302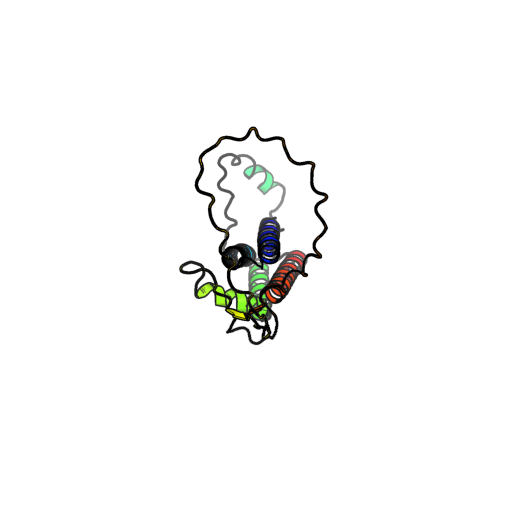 1.00 97.31 90 TRP A O 1
ATOM 729 N N . TYR A 1 91 ? -9.601 -4.301 13.499 1.00 96.94 91 TYR A N 1
ATOM 730 C CA . TYR A 1 91 ? -8.346 -3.948 12.839 1.00 96.94 91 TYR A CA 1
ATOM 731 C C . TYR A 1 91 ? -7.331 -5.095 12.906 1.00 96.94 91 TYR A C 1
ATOM 733 O O . TYR A 1 91 ? -6.813 -5.531 11.878 1.00 96.94 91 TYR A O 1
ATOM 741 N N . GLN A 1 92 ? -7.097 -5.647 14.102 1.00 96.31 92 GLN A N 1
ATOM 742 C CA . GLN A 1 92 ? -6.173 -6.770 14.296 1.00 96.31 92 GLN A CA 1
ATOM 743 C C . GLN A 1 92 ? -6.581 -7.997 13.474 1.00 96.31 92 GLN A C 1
ATOM 745 O O . GLN A 1 92 ? -5.734 -8.616 12.830 1.00 96.31 92 GLN A O 1
ATOM 750 N N . LYS A 1 93 ? -7.878 -8.329 13.452 1.00 97.00 93 LYS A N 1
ATOM 751 C CA . LYS A 1 93 ? -8.412 -9.437 12.652 1.00 97.00 93 LYS A CA 1
ATOM 752 C C . LYS A 1 93 ? -8.218 -9.189 11.157 1.00 97.00 93 LYS A C 1
ATOM 754 O O . LYS A 1 93 ? -7.815 -10.103 10.441 1.00 97.00 93 LYS A O 1
ATOM 759 N N . LYS A 1 94 ? -8.508 -7.978 10.680 1.00 96.56 94 LYS A N 1
ATOM 760 C CA . LYS A 1 94 ? -8.464 -7.636 9.257 1.00 96.56 94 LYS A CA 1
ATOM 761 C C . LYS A 1 94 ? -7.028 -7.611 8.729 1.00 96.56 94 LYS A C 1
ATOM 763 O O . LYS A 1 94 ? -6.727 -8.318 7.770 1.00 96.56 94 LYS A O 1
ATOM 768 N N . VAL A 1 95 ? -6.137 -6.890 9.409 1.00 94.94 95 VAL A N 1
ATOM 769 C CA . VAL A 1 95 ? -4.706 -6.806 9.071 1.00 94.94 95 VAL A CA 1
ATOM 770 C C . VAL A 1 95 ? -4.003 -8.151 9.262 1.00 94.94 95 VAL A C 1
ATOM 772 O O . VAL A 1 95 ? -3.150 -8.516 8.462 1.00 94.94 95 VAL A O 1
ATOM 775 N N . GLY A 1 96 ? -4.373 -8.919 10.291 1.00 94.69 96 GLY A N 1
ATOM 776 C CA . GLY A 1 96 ? -3.779 -10.230 10.562 1.00 94.69 96 GLY A CA 1
ATOM 777 C C . GLY A 1 96 ? -4.196 -11.332 9.583 1.00 94.69 96 GLY A C 1
ATOM 778 O O . GLY A 1 96 ? -3.433 -12.277 9.387 1.00 94.69 96 GLY A O 1
ATOM 779 N N . LYS A 1 97 ? -5.384 -11.228 8.968 1.00 96.69 97 LYS A N 1
ATOM 780 C CA . LYS A 1 97 ? -5.907 -12.227 8.019 1.00 96.69 97 LYS A CA 1
ATOM 781 C C . LYS A 1 97 ? -5.309 -12.089 6.617 1.00 96.69 97 LYS A C 1
ATOM 783 O O . LYS A 1 97 ? -5.180 -13.093 5.921 1.00 96.69 97 LYS A O 1
ATOM 788 N N . SER A 1 98 ? -4.983 -10.872 6.183 1.00 96.88 98 SER A N 1
ATOM 789 C CA . SER A 1 98 ? -4.436 -10.645 4.842 1.00 96.88 98 SER A CA 1
ATOM 790 C C . SER A 1 98 ? -2.950 -10.998 4.799 1.00 96.88 98 SER A C 1
ATOM 792 O O . SER A 1 98 ? -2.130 -10.364 5.465 1.00 96.88 98 SER A O 1
ATOM 794 N N . LEU A 1 99 ? -2.599 -12.011 3.999 1.00 96.31 99 LEU A N 1
ATOM 795 C CA . LEU A 1 99 ? -1.213 -12.449 3.821 1.00 96.31 99 LEU A CA 1
ATOM 796 C C . LEU A 1 99 ? -0.332 -11.314 3.287 1.00 96.31 99 LEU A C 1
ATOM 798 O O . LEU A 1 99 ? 0.776 -11.126 3.777 1.00 96.31 99 LEU A O 1
ATOM 802 N N . ILE A 1 100 ? -0.852 -10.538 2.335 1.00 96.56 100 ILE A N 1
ATOM 803 C CA . ILE A 1 100 ? -0.131 -9.455 1.656 1.00 96.56 100 ILE A CA 1
ATOM 804 C C . ILE A 1 100 ? 0.118 -8.289 2.612 1.00 96.56 100 ILE A C 1
ATOM 806 O O . ILE A 1 100 ? 1.243 -7.807 2.727 1.00 96.56 100 ILE A O 1
ATOM 810 N N . VAL A 1 101 ? -0.909 -7.870 3.359 1.00 95.81 101 VAL A N 1
ATOM 811 C CA . VAL A 1 101 ? -0.756 -6.795 4.352 1.00 95.81 101 VAL A CA 1
ATOM 812 C C . VAL A 1 101 ? 0.222 -7.218 5.450 1.00 95.81 101 VAL A C 1
ATOM 814 O O . VAL A 1 101 ? 1.064 -6.423 5.864 1.00 95.81 101 VAL A O 1
ATOM 817 N N . ARG A 1 102 ? 0.154 -8.478 5.900 1.00 94.62 102 ARG A N 1
ATOM 818 C CA . ARG A 1 102 ? 1.098 -9.025 6.881 1.00 94.62 102 ARG A CA 1
ATOM 819 C C . ARG A 1 102 ? 2.528 -9.048 6.341 1.00 94.62 102 ARG A C 1
ATOM 821 O O . ARG A 1 102 ? 3.429 -8.596 7.036 1.00 94.62 102 ARG A O 1
ATOM 828 N N . PHE A 1 103 ? 2.715 -9.511 5.109 1.00 94.56 103 PHE A N 1
ATOM 829 C CA . PHE A 1 103 ? 4.016 -9.561 4.449 1.00 94.56 103 PHE A CA 1
ATOM 830 C C . PHE A 1 103 ? 4.677 -8.176 4.387 1.00 94.56 103 PHE A C 1
ATOM 832 O O . PHE A 1 103 ? 5.760 -7.990 4.937 1.00 94.56 103 PHE A O 1
ATOM 839 N N . PHE A 1 104 ? 3.994 -7.165 3.837 1.00 93.25 104 PHE A N 1
ATOM 840 C CA . PHE A 1 104 ? 4.559 -5.811 3.739 1.00 93.25 104 PHE A CA 1
ATOM 841 C C . PHE A 1 104 ? 4.743 -5.112 5.088 1.00 93.25 104 PHE A C 1
ATOM 843 O O . PHE A 1 104 ? 5.616 -4.252 5.231 1.00 93.25 104 PHE A O 1
ATOM 850 N N . ARG A 1 105 ? 3.945 -5.475 6.097 1.00 89.88 105 ARG A N 1
ATOM 851 C CA . ARG A 1 105 ? 4.161 -5.012 7.471 1.00 89.88 105 ARG A CA 1
ATOM 852 C C . ARG A 1 105 ? 5.487 -5.539 8.027 1.00 89.88 105 ARG A C 1
ATOM 854 O O . ARG A 1 105 ? 6.201 -4.778 8.679 1.00 89.88 105 ARG A O 1
ATOM 861 N N . ASP A 1 106 ? 5.800 -6.807 7.778 1.00 86.38 106 ASP A N 1
ATOM 862 C CA . ASP A 1 106 ? 6.948 -7.494 8.371 1.00 86.38 106 ASP A CA 1
ATOM 863 C C . ASP A 1 106 ? 8.260 -7.182 7.615 1.00 86.38 106 ASP A C 1
ATOM 865 O O . ASP A 1 106 ? 9.261 -6.860 8.258 1.00 86.38 106 ASP A O 1
ATOM 869 N N . GLU A 1 107 ? 8.245 -7.138 6.275 1.00 80.62 107 GLU A N 1
ATOM 870 C CA . GLU A 1 107 ? 9.407 -6.772 5.432 1.00 80.62 107 GLU A CA 1
ATOM 871 C C . GLU A 1 107 ? 9.977 -5.380 5.768 1.00 80.62 107 GLU A C 1
ATOM 873 O O . GLU A 1 107 ? 11.180 -5.121 5.700 1.00 80.62 107 GLU A O 1
ATOM 878 N N . ARG A 1 108 ? 9.122 -4.460 6.220 1.00 68.94 108 ARG A N 1
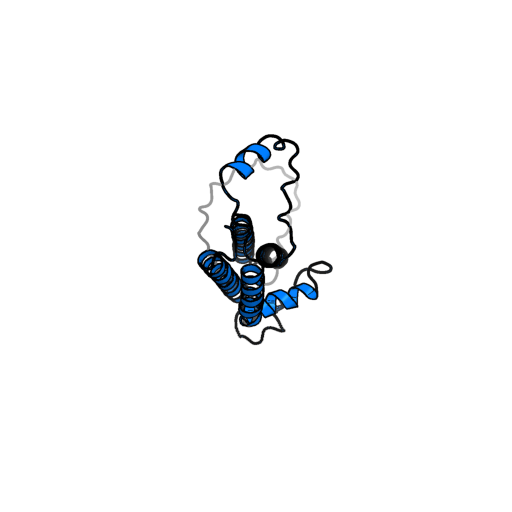ATOM 879 C CA . ARG A 1 108 ? 9.530 -3.101 6.596 1.00 68.94 108 ARG A CA 1
ATOM 880 C C . ARG A 1 108 ? 10.307 -3.046 7.909 1.00 68.94 108 ARG A C 1
ATOM 882 O O . ARG A 1 108 ? 11.141 -2.155 8.069 1.00 68.94 108 ARG A O 1
ATOM 889 N N . ASN A 1 109 ? 10.022 -3.953 8.848 1.00 61.50 109 ASN A N 1
ATOM 890 C CA . ASN A 1 109 ? 10.711 -3.988 10.141 1.00 61.50 109 ASN A CA 1
ATOM 891 C C . ASN A 1 109 ? 12.191 -4.345 9.983 1.00 61.50 109 ASN A C 1
ATOM 893 O O . ASN A 1 109 ? 12.978 -4.013 10.863 1.00 61.50 109 ASN A O 1
ATOM 897 N N . HIS A 1 110 ? 12.560 -4.983 8.870 1.00 55.41 110 HIS A N 1
ATOM 898 C CA . HIS A 1 110 ? 13.929 -5.408 8.642 1.00 55.41 110 HIS A CA 1
ATOM 899 C C . HIS A 1 110 ? 14.846 -4.316 8.091 1.00 55.41 110 HIS A C 1
ATOM 901 O O . HIS A 1 110 ? 16.019 -4.371 8.428 1.00 55.41 110 HIS A O 1
ATOM 907 N N . ASN A 1 111 ? 14.385 -3.339 7.286 1.00 48.72 111 ASN A N 1
ATOM 908 C CA . ASN A 1 111 ? 15.376 -2.570 6.510 1.00 48.72 111 ASN A CA 1
ATOM 909 C C . ASN A 1 111 ? 15.112 -1.103 6.137 1.00 48.72 111 ASN A C 1
ATOM 911 O O . ASN A 1 111 ? 16.089 -0.387 5.971 1.00 48.72 111 ASN A O 1
ATOM 915 N N . ILE A 1 112 ? 13.890 -0.564 6.048 1.00 51.62 112 ILE A N 1
ATOM 916 C CA . ILE A 1 112 ? 13.716 0.708 5.297 1.00 51.62 112 ILE A CA 1
ATOM 917 C C . ILE A 1 112 ? 14.360 1.978 5.903 1.00 51.62 112 ILE A C 1
ATOM 919 O O . ILE A 1 112 ? 14.405 3.010 5.238 1.00 51.62 112 ILE A O 1
ATOM 923 N N . HIS A 1 113 ? 14.799 1.942 7.165 1.00 43.91 113 HIS A N 1
ATOM 924 C CA . HIS A 1 113 ? 15.488 3.067 7.815 1.00 43.91 113 HIS A CA 1
ATOM 925 C C . HIS A 1 113 ? 17.018 2.960 7.735 1.00 43.91 113 HIS A C 1
ATOM 927 O O . HIS A 1 113 ? 17.701 3.917 8.088 1.00 43.91 113 HIS A O 1
ATOM 933 N N . ILE A 1 114 ? 17.538 1.815 7.284 1.00 54.50 114 ILE A N 1
ATOM 934 C CA . ILE A 1 114 ? 18.971 1.518 7.197 1.00 54.50 114 ILE A CA 1
ATOM 935 C C . ILE A 1 114 ? 19.357 1.329 5.726 1.00 54.50 114 ILE A C 1
ATOM 937 O O . ILE A 1 114 ? 20.294 1.968 5.261 1.00 54.50 114 ILE A O 1
ATOM 941 N N . GLU A 1 115 ? 18.581 0.550 4.963 1.00 57.03 115 GLU A N 1
ATOM 942 C CA . GLU A 1 115 ? 18.797 0.323 3.534 1.00 57.03 115 GLU A CA 1
ATOM 943 C C . GLU A 1 115 ? 17.470 0.197 2.761 1.00 57.03 115 GLU A C 1
ATOM 945 O O . GLU A 1 115 ? 16.513 -0.427 3.228 1.00 57.03 115 GLU A O 1
ATOM 950 N N . PRO A 1 116 ? 17.372 0.762 1.545 1.00 64.25 116 PRO A N 1
ATOM 951 C CA . PRO A 1 116 ? 16.169 0.611 0.741 1.00 64.25 116 PRO A CA 1
ATOM 952 C C . PRO A 1 116 ? 15.935 -0.865 0.376 1.00 64.25 116 PRO A C 1
ATOM 954 O O . PRO A 1 116 ? 16.888 -1.618 0.154 1.00 64.25 116 PRO A O 1
ATOM 957 N N . VAL A 1 117 ? 14.662 -1.265 0.289 1.00 68.38 117 VAL A N 1
ATOM 958 C CA . VAL A 1 117 ? 14.247 -2.651 0.005 1.00 68.38 117 VAL A CA 1
ATOM 959 C C . VAL A 1 117 ? 14.918 -3.136 -1.278 1.00 68.38 117 VAL A C 1
ATOM 961 O O . VAL A 1 117 ? 14.879 -2.421 -2.274 1.00 68.38 117 VAL A O 1
ATOM 964 N N . ASN A 1 118 ? 15.566 -4.304 -1.258 1.00 71.31 118 ASN A N 1
ATOM 965 C CA . ASN A 1 118 ? 16.361 -4.805 -2.383 1.00 71.31 118 ASN A CA 1
ATOM 966 C C . ASN A 1 118 ? 15.631 -5.939 -3.129 1.00 71.31 118 ASN A C 1
ATOM 968 O O . ASN A 1 118 ? 15.854 -7.109 -2.815 1.00 71.31 118 ASN A O 1
ATOM 972 N N . PRO A 1 119 ? 14.733 -5.629 -4.082 1.00 75.31 119 PRO A N 1
ATOM 973 C CA . PRO A 1 119 ? 14.132 -6.655 -4.919 1.00 75.31 119 PRO A CA 1
ATOM 974 C C . PRO A 1 119 ? 15.190 -7.233 -5.863 1.00 75.31 119 PRO A C 1
ATOM 976 O O . PRO A 1 119 ? 15.982 -6.496 -6.456 1.00 75.31 119 PRO A O 1
ATOM 979 N N . HIS A 1 120 ? 15.194 -8.554 -6.021 1.00 76.12 120 HIS A N 1
ATOM 980 C CA . HIS A 1 120 ? 16.087 -9.203 -6.973 1.00 76.12 120 HIS A CA 1
ATOM 981 C C . HIS A 1 120 ? 15.491 -9.075 -8.374 1.00 76.12 120 HIS A C 1
ATOM 983 O O . HIS A 1 120 ? 14.336 -9.444 -8.592 1.00 76.12 120 HIS A O 1
ATOM 989 N N . ALA A 1 121 ? 16.280 -8.540 -9.307 1.00 79.75 121 ALA A N 1
ATOM 990 C CA . ALA A 1 121 ? 15.936 -8.540 -10.720 1.00 79.75 121 ALA A CA 1
ATOM 991 C C . ALA A 1 121 ? 16.257 -9.923 -11.302 1.00 79.75 121 ALA A C 1
ATOM 993 O O . ALA A 1 121 ? 17.410 -10.359 -11.272 1.00 79.75 121 ALA A O 1
ATOM 994 N N . HIS A 1 122 ? 15.246 -10.617 -11.817 1.00 77.62 122 HIS A N 1
ATOM 995 C CA . HIS A 1 122 ? 15.435 -11.832 -12.597 1.00 77.62 122 HIS A CA 1
ATOM 996 C C . HIS A 1 122 ? 15.606 -11.431 -14.064 1.00 77.62 122 HIS A C 1
ATOM 998 O O . HIS A 1 122 ? 14.636 -11.141 -14.759 1.00 77.62 122 HIS A O 1
ATOM 1004 N N . ILE A 1 123 ? 16.856 -11.354 -14.527 1.00 74.25 123 ILE A N 1
ATOM 1005 C CA . ILE A 1 123 ? 17.161 -11.054 -15.929 1.00 74.25 123 ILE A CA 1
ATOM 1006 C C . ILE A 1 123 ? 17.288 -12.385 -16.666 1.00 74.25 123 ILE A C 1
ATOM 1008 O O . ILE A 1 123 ? 18.309 -13.066 -16.566 1.00 74.25 123 ILE A O 1
ATOM 1012 N N . THR A 1 124 ? 16.253 -12.765 -17.412 1.00 74.69 124 THR A N 1
ATOM 1013 C CA . THR A 1 124 ? 16.358 -13.867 -18.369 1.00 74.69 124 THR A CA 1
ATOM 1014 C C . THR A 1 124 ? 17.156 -13.370 -19.569 1.00 74.69 124 THR A C 1
ATOM 1016 O O . THR A 1 124 ? 16.618 -12.735 -20.473 1.00 74.69 124 THR A O 1
ATOM 1019 N N . LEU A 1 125 ? 18.466 -13.621 -19.561 1.00 69.75 125 LEU A N 1
ATOM 1020 C CA . LEU A 1 125 ? 19.300 -13.400 -20.737 1.00 69.75 125 LEU A CA 1
ATOM 1021 C C . LEU A 1 125 ? 18.865 -14.405 -21.806 1.00 69.75 125 LEU A C 1
ATOM 1023 O O . LEU A 1 125 ? 19.144 -15.599 -21.695 1.00 69.75 125 LEU A O 1
ATOM 1027 N N . LEU A 1 126 ? 18.149 -13.934 -22.827 1.00 66.12 126 LEU A N 1
ATOM 1028 C CA . LEU A 1 126 ? 17.996 -14.710 -24.051 1.00 66.12 126 LEU A CA 1
ATOM 1029 C C . LEU A 1 126 ? 19.391 -14.821 -24.688 1.00 66.12 126 LEU A C 1
ATOM 1031 O O . LEU A 1 126 ? 20.087 -13.805 -24.760 1.00 66.12 126 LEU A O 1
ATOM 1035 N N . PRO A 1 127 ? 19.839 -16.022 -25.096 1.00 60.03 127 PRO A N 1
ATOM 1036 C CA . PRO A 1 127 ? 21.118 -16.183 -25.769 1.00 60.03 127 PRO A CA 1
ATOM 1037 C C . PRO A 1 127 ? 21.065 -15.433 -27.101 1.00 60.03 127 PRO A C 1
ATOM 1039 O O . PRO A 1 127 ? 20.492 -15.901 -28.083 1.00 60.03 127 PRO A O 1
ATOM 1042 N N . ASP A 1 128 ? 21.624 -14.231 -27.101 1.00 52.12 128 ASP A N 1
ATOM 1043 C CA . ASP A 1 128 ? 21.766 -13.405 -28.284 1.00 52.12 128 ASP A CA 1
ATOM 1044 C C . ASP A 1 128 ? 22.924 -13.991 -29.105 1.00 52.12 128 ASP A C 1
ATOM 1046 O O . ASP A 1 128 ? 24.096 -13.856 -28.747 1.00 52.12 128 ASP A O 1
ATOM 1050 N N . ASN A 1 129 ? 22.596 -14.656 -30.216 1.00 55.72 129 ASN A N 1
ATOM 1051 C CA . ASN A 1 129 ? 23.540 -14.912 -31.307 1.00 55.72 129 ASN A CA 1
ATOM 1052 C C . ASN A 1 129 ? 23.861 -13.569 -31.988 1.00 55.72 129 ASN A C 1
ATOM 1054 O O . ASN A 1 129 ? 23.451 -13.308 -33.117 1.00 55.72 129 ASN A O 1
ATOM 1058 N N . CYS A 1 130 ? 24.522 -12.675 -31.261 1.00 43.62 130 CYS A N 1
ATOM 1059 C CA . CYS A 1 130 ? 24.974 -11.391 -31.763 1.00 43.62 130 CYS A CA 1
ATOM 1060 C C . CYS A 1 130 ? 26.428 -11.544 -32.203 1.00 43.62 130 CYS A C 1
ATOM 1062 O O . CYS A 1 130 ? 27.348 -11.420 -31.394 1.00 43.62 130 CYS A O 1
ATOM 1064 N N . ASP A 1 131 ? 26.629 -11.803 -33.497 1.00 48.66 131 ASP A N 1
ATOM 1065 C CA . ASP A 1 131 ? 27.901 -11.535 -34.163 1.00 48.66 131 ASP A CA 1
ATOM 1066 C C . ASP A 1 131 ? 28.175 -10.033 -34.030 1.00 48.66 131 ASP A C 1
ATOM 1068 O O . ASP A 1 131 ? 27.535 -9.215 -34.689 1.00 48.66 131 ASP A O 1
ATOM 1072 N N . PHE A 1 132 ? 29.079 -9.647 -33.129 1.00 45.69 132 PHE A N 1
ATOM 1073 C CA . PHE A 1 132 ? 29.537 -8.266 -33.019 1.00 45.69 132 PHE A CA 1
ATOM 1074 C C . PHE A 1 132 ? 30.431 -7.948 -34.230 1.00 45.69 132 PHE A C 1
ATOM 1076 O O . PHE A 1 132 ? 31.547 -8.474 -34.298 1.00 45.69 132 PHE A O 1
ATOM 1083 N N . PRO A 1 133 ? 30.011 -7.091 -35.185 1.00 59.94 133 PRO A N 1
ATOM 1084 C CA . PRO A 1 133 ? 30.931 -6.592 -36.195 1.00 59.94 133 PRO A CA 1
ATOM 1085 C C . PRO A 1 133 ? 32.011 -5.757 -35.495 1.00 59.94 133 PRO A C 1
ATOM 1087 O O . PRO A 1 133 ? 31.713 -4.844 -34.724 1.00 59.94 133 PRO A O 1
ATOM 1090 N N . GLY A 1 134 ? 33.275 -6.118 -35.725 1.00 57.59 134 GLY A N 1
ATOM 1091 C CA . GLY A 1 134 ? 34.429 -5.480 -35.095 1.00 57.59 134 GLY A CA 1
ATOM 1092 C C . GLY A 1 134 ? 34.510 -3.967 -35.362 1.00 57.59 134 GLY A C 1
ATOM 1093 O O . GLY A 1 134 ? 33.976 -3.474 -36.361 1.00 57.59 134 GLY A O 1
ATOM 1094 N N . PRO A 1 135 ? 35.186 -3.208 -34.482 1.00 56.34 135 PRO A N 1
ATOM 1095 C CA . PRO A 1 135 ? 35.271 -1.757 -34.588 1.00 56.34 135 PRO A CA 1
ATOM 1096 C C . PRO A 1 135 ? 35.969 -1.346 -35.889 1.00 56.34 135 PRO A C 1
ATOM 1098 O O . PRO A 1 135 ? 37.130 -1.679 -36.126 1.00 56.34 135 PRO A O 1
ATOM 1101 N N . THR A 1 136 ? 35.266 -0.583 -36.726 1.00 50.84 136 THR A N 1
ATOM 1102 C CA . THR A 1 136 ? 35.877 0.104 -37.868 1.00 50.84 136 THR A CA 1
ATOM 1103 C C . THR A 1 136 ? 36.505 1.395 -37.347 1.00 50.84 136 THR A C 1
ATOM 1105 O O . THR A 1 136 ? 35.800 2.321 -36.951 1.00 50.84 136 THR A O 1
ATOM 1108 N N . VAL A 1 137 ? 37.836 1.450 -37.292 1.00 59.25 137 VAL A N 1
ATOM 1109 C CA . VAL A 1 137 ? 38.576 2.654 -36.890 1.00 59.25 137 VAL A CA 1
ATOM 1110 C C . VAL A 1 137 ? 38.477 3.676 -38.024 1.00 59.25 137 VAL A C 1
ATOM 1112 O O . VAL A 1 137 ? 39.090 3.503 -39.075 1.00 59.25 137 VAL A O 1
ATOM 1115 N N . ALA A 1 138 ? 37.695 4.739 -37.828 1.00 54.06 138 ALA A N 1
ATOM 1116 C CA . ALA A 1 138 ? 37.689 5.881 -38.735 1.00 54.06 138 ALA A CA 1
ATOM 1117 C C . ALA A 1 138 ? 38.995 6.672 -38.553 1.00 54.06 138 ALA A C 1
ATOM 1119 O O . ALA A 1 138 ? 39.267 7.211 -37.479 1.00 54.06 138 ALA A O 1
ATOM 1120 N N . GLY A 1 139 ? 39.826 6.698 -39.596 1.00 50.69 139 GLY A N 1
ATOM 1121 C CA . GLY A 1 139 ? 41.067 7.466 -39.621 1.00 50.69 139 GLY A CA 1
ATOM 1122 C C . GLY A 1 139 ? 40.799 8.970 -39.548 1.00 50.69 139 GLY A C 1
ATOM 1123 O O . GLY A 1 139 ? 40.001 9.505 -40.314 1.00 50.69 139 GLY A O 1
ATOM 1124 N N . VAL A 1 140 ? 41.487 9.646 -38.629 1.00 65.44 140 VAL A N 1
ATOM 1125 C CA . VAL A 1 140 ? 41.497 11.108 -38.493 1.00 65.44 140 VAL A CA 1
ATOM 1126 C C . VAL A 1 140 ? 42.330 11.705 -39.637 1.00 65.44 140 VAL A C 1
ATOM 1128 O O . VAL A 1 140 ? 43.511 11.364 -39.746 1.00 65.44 140 VAL A O 1
ATOM 1131 N N . PRO A 1 141 ? 41.779 12.584 -40.494 1.00 64.25 141 PRO A N 1
ATOM 1132 C CA . PRO A 1 141 ? 42.577 13.271 -41.502 1.00 64.25 141 PRO A CA 1
ATOM 1133 C C . PRO A 1 141 ? 43.460 14.359 -40.854 1.00 64.25 141 PRO A C 1
ATOM 1135 O O . PRO A 1 141 ? 42.967 15.162 -40.059 1.00 64.25 141 PRO A O 1
ATOM 1138 N N . PRO A 1 142 ? 44.759 14.433 -41.197 1.00 61.56 142 PRO A N 1
ATOM 1139 C CA . PRO A 1 142 ? 45.673 15.436 -40.676 1.00 61.56 142 PRO A CA 1
ATOM 1140 C C . PRO A 1 142 ? 45.685 16.648 -41.612 1.00 61.56 142 PRO A C 1
ATOM 1142 O O . PRO A 1 142 ? 46.564 16.765 -42.458 1.00 61.56 142 PRO A O 1
ATOM 1145 N N . ASN A 1 143 ? 44.706 17.545 -41.514 1.00 61.50 143 ASN A N 1
ATOM 1146 C CA . ASN A 1 143 ? 44.919 18.920 -41.975 1.00 61.50 143 ASN A CA 1
ATOM 1147 C C . ASN A 1 143 ? 43.869 19.876 -41.408 1.00 61.50 143 ASN A C 1
ATOM 1149 O O . ASN A 1 143 ? 42.681 19.768 -41.697 1.00 61.50 143 ASN A O 1
ATOM 1153 N N . GLY A 1 144 ? 44.338 20.823 -40.595 1.00 60.97 144 GLY A N 1
ATOM 1154 C CA . GLY A 1 144 ? 43.534 21.880 -39.995 1.00 60.97 144 GLY A CA 1
ATOM 1155 C C . GLY A 1 144 ? 43.165 22.956 -41.011 1.00 60.97 144 GLY A C 1
ATOM 1156 O O . GLY A 1 144 ? 43.817 23.995 -41.077 1.00 60.97 144 GLY A O 1
ATOM 1157 N N . GLN A 1 145 ? 42.107 22.716 -41.782 1.00 57.62 145 GLN A N 1
ATOM 1158 C CA . GLN A 1 145 ? 41.453 23.743 -42.586 1.00 57.62 145 GLN A CA 1
ATOM 1159 C C . GLN A 1 145 ? 40.001 23.897 -42.130 1.00 57.62 145 GLN A C 1
ATOM 1161 O O . GLN A 1 145 ? 39.207 22.965 -42.224 1.00 57.62 145 GLN A O 1
ATOM 1166 N N . LEU A 1 146 ? 39.677 25.089 -41.625 1.00 58.38 146 LEU A N 1
ATOM 1167 C CA . LEU A 1 146 ? 38.312 25.532 -41.351 1.00 58.38 146 LEU A CA 1
ATOM 1168 C C . LEU A 1 146 ? 37.566 25.643 -42.688 1.00 58.38 146 LEU A C 1
ATOM 1170 O O . LEU A 1 146 ? 37.847 26.548 -43.474 1.00 58.38 146 LEU A O 1
ATOM 1174 N N . GLN A 1 147 ? 36.660 24.702 -42.952 1.00 50.91 147 GLN A N 1
ATOM 1175 C CA . GLN A 1 147 ? 35.664 24.828 -44.014 1.00 50.91 147 GLN A CA 1
ATOM 1176 C C . GLN A 1 147 ? 34.392 25.442 -43.430 1.00 50.91 147 GLN A C 1
ATOM 1178 O O . GLN A 1 147 ? 33.941 25.047 -42.357 1.00 50.91 147 GLN A O 1
ATOM 1183 N N . ASP A 1 148 ? 33.863 26.429 -44.145 1.00 59.91 148 ASP A N 1
ATOM 1184 C CA . ASP A 1 148 ? 32.617 27.133 -43.857 1.00 59.91 148 ASP A CA 1
ATOM 1185 C C . ASP A 1 148 ? 31.444 26.134 -43.889 1.00 59.91 148 ASP A C 1
ATOM 1187 O O . ASP A 1 148 ? 31.207 25.470 -44.906 1.00 59.91 148 ASP A O 1
ATOM 1191 N N . GLU A 1 149 ? 30.764 25.961 -42.752 1.00 55.19 149 GLU A N 1
ATOM 1192 C CA . GLU A 1 149 ? 29.698 24.973 -42.564 1.00 55.19 149 GLU A CA 1
ATOM 1193 C C . GLU A 1 149 ? 28.449 25.373 -43.359 1.00 55.19 149 GLU A C 1
ATOM 1195 O O . GLU A 1 149 ? 27.521 26.015 -42.869 1.00 55.19 149 GLU A O 1
ATOM 1200 N N . THR A 1 150 ? 28.390 24.936 -44.615 1.00 67.50 150 THR A N 1
ATOM 1201 C CA . THR A 1 150 ? 27.120 24.840 -45.334 1.00 67.50 150 THR A CA 1
ATOM 1202 C C . THR A 1 150 ? 26.305 23.735 -44.670 1.00 67.50 150 THR A C 1
ATOM 1204 O O . THR A 1 150 ? 26.623 22.555 -44.827 1.00 67.50 150 THR A O 1
ATOM 1207 N N . LEU A 1 151 ? 25.279 24.118 -43.901 1.00 69.56 151 LEU A N 1
ATOM 1208 C CA . LEU A 1 151 ? 24.353 23.182 -43.259 1.00 69.56 151 LEU A CA 1
ATOM 1209 C C . LEU A 1 151 ? 23.864 22.163 -44.302 1.00 69.56 151 LEU A C 1
ATOM 1211 O O . LEU A 1 151 ? 23.257 22.568 -45.301 1.00 69.56 151 LEU A O 1
ATOM 1215 N N . PRO A 1 152 ? 24.133 20.858 -44.118 1.00 68.00 152 PRO A N 1
ATOM 1216 C CA . PRO A 1 152 ? 23.679 19.857 -45.062 1.00 68.00 152 PRO A CA 1
ATOM 1217 C C . PRO A 1 152 ? 22.145 19.882 -45.127 1.00 68.00 152 PRO A C 1
ATOM 1219 O O . PRO A 1 152 ? 21.487 20.137 -44.112 1.00 68.00 152 PRO A O 1
ATOM 1222 N N . PRO A 1 153 ? 21.552 19.624 -46.308 1.00 65.62 153 PRO A N 1
ATOM 1223 C CA . PRO A 1 153 ? 20.108 19.478 -46.425 1.00 65.62 153 PRO A CA 1
ATOM 1224 C C . PRO A 1 153 ? 19.654 18.429 -45.415 1.00 65.62 153 PRO A C 1
ATOM 1226 O O . PRO A 1 153 ? 20.289 17.381 -45.318 1.00 65.62 153 PRO A O 1
ATOM 1229 N N . LEU A 1 154 ? 18.593 18.733 -44.657 1.00 59.81 154 LEU A N 1
ATOM 1230 C CA . LEU A 1 154 ? 17.965 17.827 -43.694 1.00 59.81 154 LEU A CA 1
ATOM 1231 C C . LEU A 1 154 ? 17.739 16.469 -44.364 1.00 59.81 154 LEU A C 1
ATOM 1233 O O . LEU A 1 154 ? 16.760 16.267 -45.085 1.00 59.81 154 LEU A O 1
ATOM 1237 N N . SER A 1 155 ? 18.687 15.556 -44.161 1.00 60.03 155 SER A N 1
ATOM 1238 C CA . SER A 1 155 ? 18.600 14.177 -44.597 1.00 60.03 155 SER A CA 1
ATOM 1239 C C . SER A 1 155 ? 17.337 13.636 -43.965 1.00 60.03 155 SER A C 1
ATOM 1241 O O . SER A 1 155 ? 17.244 13.597 -42.739 1.00 60.03 155 SER A O 1
ATOM 1243 N N . VAL A 1 156 ? 16.355 13.282 -44.797 1.00 65.50 156 VAL A N 1
ATOM 1244 C CA . VAL A 1 156 ? 15.151 12.560 -44.387 1.00 65.50 156 VAL A CA 1
ATOM 1245 C C . VAL A 1 156 ? 15.623 11.439 -43.473 1.00 65.50 156 VAL A C 1
ATOM 1247 O O . VAL A 1 156 ? 16.278 10.506 -43.944 1.00 65.50 156 VAL A O 1
ATOM 1250 N N . VAL A 1 157 ? 15.384 11.598 -42.167 1.00 68.00 157 VAL A N 1
ATOM 1251 C CA . VAL A 1 157 ? 15.697 10.589 -41.161 1.00 68.00 157 VAL A CA 1
ATOM 1252 C C . VAL A 1 157 ? 14.890 9.387 -41.601 1.00 68.00 157 VAL A C 1
ATOM 1254 O O . VAL A 1 157 ? 13.665 9.373 -41.496 1.00 68.00 157 VAL A O 1
ATOM 1257 N N . ARG A 1 158 ? 15.569 8.427 -42.230 1.00 67.56 158 ARG A N 1
ATOM 1258 C CA . ARG A 1 158 ? 14.965 7.143 -42.531 1.00 67.56 158 ARG A CA 1
ATOM 1259 C C . ARG A 1 158 ? 14.577 6.608 -41.168 1.00 67.56 158 ARG A C 1
ATOM 1261 O O . ARG A 1 158 ? 15.430 6.543 -40.287 1.00 67.56 158 ARG A O 1
ATOM 1268 N N . GLU A 1 159 ? 13.290 6.334 -40.982 1.00 73.25 159 GLU A N 1
ATOM 1269 C CA . GLU A 1 159 ? 12.804 5.579 -39.837 1.00 73.25 159 GLU A CA 1
ATOM 1270 C C . GLU A 1 159 ? 13.475 4.206 -39.905 1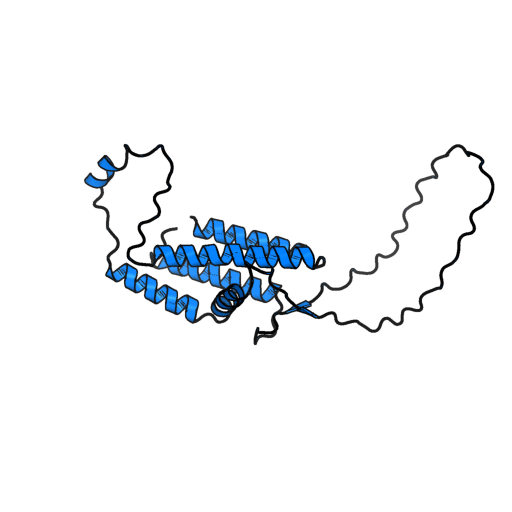.00 73.25 159 GLU A C 1
ATOM 1272 O O . GLU A 1 159 ? 12.948 3.243 -40.467 1.00 73.25 159 GLU A O 1
ATOM 1277 N N . ASP A 1 160 ? 14.705 4.140 -39.398 1.00 71.75 160 ASP A N 1
ATOM 1278 C CA . ASP A 1 160 ? 15.353 2.897 -39.053 1.00 71.75 160 ASP A CA 1
ATOM 1279 C C . ASP A 1 160 ? 14.375 2.211 -38.120 1.00 71.75 160 ASP A C 1
ATOM 1281 O O . ASP A 1 160 ? 13.979 2.769 -37.096 1.00 71.75 160 ASP A O 1
ATOM 1285 N N . LYS A 1 161 ? 13.899 1.043 -38.554 1.00 77.12 161 LYS A N 1
ATOM 1286 C CA . LYS A 1 161 ? 12.895 0.246 -37.856 1.00 77.12 161 LYS A CA 1
ATOM 1287 C C . LYS A 1 161 ? 13.372 0.051 -36.422 1.00 77.12 161 LYS A C 1
ATOM 1289 O O . LYS A 1 161 ? 14.209 -0.816 -36.170 1.00 77.12 161 LYS A O 1
ATOM 1294 N N . LEU A 1 162 ? 12.874 0.888 -35.510 1.00 82.38 162 LEU A N 1
ATOM 1295 C CA . LEU A 1 162 ? 13.253 0.871 -34.106 1.00 82.38 162 LEU A CA 1
ATOM 1296 C C . LEU A 1 162 ? 12.971 -0.540 -33.597 1.00 82.38 162 LEU A C 1
ATOM 1298 O O . LEU A 1 162 ? 11.820 -0.982 -33.573 1.00 82.38 162 LEU A O 1
ATOM 1302 N N . LYS A 1 163 ? 14.039 -1.274 -33.262 1.00 85.94 163 LYS A N 1
ATOM 1303 C CA . LYS A 1 163 ? 13.926 -2.592 -32.635 1.00 85.94 163 LYS A CA 1
ATOM 1304 C C . LYS A 1 163 ? 13.025 -2.406 -31.405 1.00 85.94 163 LYS A C 1
ATOM 1306 O O . LYS A 1 163 ? 13.234 -1.432 -30.675 1.00 85.94 163 LYS A O 1
ATOM 1311 N N . PRO A 1 164 ? 12.002 -3.257 -31.201 1.00 87.44 164 PRO A N 1
ATOM 1312 C CA . PRO A 1 164 ? 11.097 -3.096 -30.073 1.00 87.44 164 PRO A CA 1
ATOM 1313 C C . PRO A 1 164 ? 11.909 -3.026 -28.773 1.00 87.44 164 PRO A C 1
ATOM 1315 O O . PRO A 1 164 ? 12.922 -3.728 -28.662 1.00 87.44 164 PRO A O 1
ATOM 1318 N N . PRO A 1 165 ? 11.511 -2.168 -27.817 1.00 87.50 165 PRO A N 1
ATOM 1319 C CA . PRO A 1 165 ? 12.225 -2.051 -26.557 1.00 87.50 165 PRO A CA 1
ATOM 1320 C C . PRO A 1 165 ? 12.293 -3.427 -25.876 1.00 87.50 165 PRO A C 1
ATOM 1322 O O . PRO A 1 165 ? 11.334 -4.203 -25.978 1.00 87.50 165 PRO A O 1
ATOM 1325 N N . PRO A 1 166 ? 13.414 -3.758 -25.210 1.00 89.56 166 PRO A N 1
ATOM 1326 C CA . PRO A 1 166 ? 13.515 -4.999 -24.457 1.00 89.56 166 PRO A CA 1
ATOM 1327 C C . PRO A 1 166 ? 12.406 -5.056 -23.395 1.00 89.56 166 PRO A C 1
ATOM 1329 O O . PRO A 1 166 ? 11.978 -4.005 -22.906 1.00 89.56 166 PRO A O 1
ATOM 1332 N N . PRO A 1 167 ? 11.931 -6.258 -23.025 1.00 90.06 167 PRO A N 1
ATOM 1333 C CA . PRO A 1 167 ? 10.942 -6.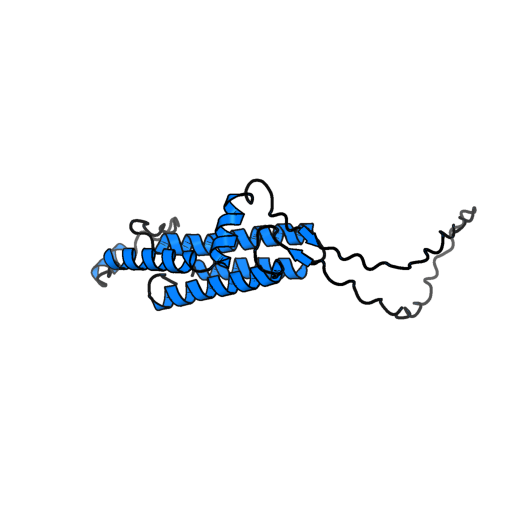389 -21.964 1.00 90.06 167 PRO A CA 1
ATOM 1334 C C . PRO A 1 167 ? 11.490 -5.814 -20.645 1.00 90.06 167 PRO A C 1
ATOM 1336 O O . PRO A 1 167 ? 12.702 -5.870 -20.405 1.00 90.06 167 PRO A O 1
ATOM 1339 N N . PRO A 1 168 ? 10.624 -5.252 -19.784 1.00 89.38 168 PRO A N 1
ATOM 1340 C CA . PRO A 1 168 ? 11.047 -4.739 -18.490 1.00 89.38 168 PRO A CA 1
ATOM 1341 C C . PRO A 1 168 ? 11.581 -5.869 -17.595 1.00 89.38 168 PRO A C 1
ATOM 1343 O O . PRO A 1 168 ? 11.133 -7.012 -17.713 1.00 89.38 168 PRO A O 1
ATOM 1346 N N . PRO A 1 169 ? 12.537 -5.572 -16.697 1.00 90.19 169 PRO A N 1
ATOM 1347 C CA . PRO A 1 169 ? 13.065 -6.563 -15.768 1.00 90.19 169 PRO A CA 1
ATOM 1348 C C . PRO A 1 169 ? 11.980 -7.044 -14.793 1.00 90.19 169 PRO A C 1
ATOM 1350 O O . PRO A 1 169 ? 11.213 -6.246 -14.256 1.00 90.19 169 PRO A O 1
ATOM 1353 N N . GLU A 1 170 ? 11.953 -8.349 -14.512 1.00 92.44 170 GLU A N 1
ATOM 1354 C CA . GLU A 1 170 ? 11.067 -8.913 -13.491 1.00 92.44 170 GLU A CA 1
ATOM 1355 C C . GLU A 1 170 ? 11.674 -8.735 -12.095 1.00 92.44 170 GLU A C 1
ATOM 1357 O O . GLU A 1 170 ? 12.772 -9.219 -11.811 1.00 92.44 170 GLU A O 1
ATOM 1362 N N . TYR A 1 171 ? 10.941 -8.082 -11.195 1.00 92.38 171 TYR A N 1
ATOM 1363 C CA . TYR A 1 171 ? 11.338 -7.900 -9.798 1.00 92.38 171 TYR A CA 1
ATOM 1364 C C . TYR A 1 171 ? 10.575 -8.862 -8.894 1.00 92.38 171 TYR A C 1
ATOM 1366 O O . TYR A 1 171 ? 9.351 -8.928 -8.974 1.00 92.38 171 TYR A O 1
ATOM 1374 N N . ARG A 1 172 ? 11.264 -9.562 -7.982 1.00 92.50 172 ARG A N 1
ATOM 1375 C CA . ARG A 1 172 ? 10.624 -10.474 -7.011 1.00 92.50 172 ARG A CA 1
ATOM 1376 C C . ARG A 1 172 ? 11.191 -10.317 -5.600 1.00 92.50 172 ARG A C 1
ATOM 1378 O O . ARG A 1 172 ? 12.364 -9.982 -5.415 1.00 92.50 172 ARG A O 1
ATOM 1385 N N . PHE A 1 173 ? 10.355 -10.593 -4.600 1.00 91.62 173 PHE A N 1
ATOM 1386 C CA . PHE A 1 173 ? 10.785 -10.736 -3.209 1.00 91.62 173 PHE A CA 1
ATOM 1387 C C . PHE A 1 173 ? 11.166 -12.190 -2.927 1.00 91.62 173 PHE A C 1
ATOM 1389 O O . PHE A 1 173 ? 10.357 -13.084 -3.146 1.00 91.62 173 PHE A O 1
ATOM 1396 N N . ILE A 1 174 ? 12.366 -12.427 -2.389 1.00 90.38 174 ILE A N 1
ATOM 1397 C CA . ILE A 1 174 ? 12.849 -13.787 -2.077 1.00 90.38 174 ILE A CA 1
ATOM 1398 C C . ILE A 1 174 ? 11.931 -14.499 -1.074 1.00 90.38 174 ILE A C 1
ATOM 1400 O O . ILE A 1 174 ? 11.686 -15.694 -1.193 1.00 90.38 174 ILE A O 1
ATOM 1404 N N . ASN A 1 175 ? 11.414 -13.759 -0.093 1.00 91.75 175 ASN A N 1
ATOM 1405 C CA . ASN A 1 175 ? 10.612 -14.315 0.997 1.00 91.75 175 ASN A CA 1
ATOM 1406 C C . ASN A 1 175 ? 9.112 -14.373 0.679 1.00 91.75 175 ASN A C 1
ATOM 1408 O O . ASN A 1 175 ? 8.320 -14.769 1.537 1.00 91.75 175 ASN A O 1
ATOM 1412 N N . TRP A 1 176 ? 8.696 -13.939 -0.514 1.00 94.31 176 TRP A N 1
ATOM 1413 C CA . TRP A 1 176 ? 7.295 -14.005 -0.906 1.00 94.31 176 TRP A CA 1
ATOM 1414 C C . TRP A 1 176 ? 6.965 -15.425 -1.390 1.00 94.31 176 TRP A C 1
ATOM 1416 O O . TRP A 1 176 ? 7.591 -15.899 -2.334 1.00 94.31 176 TRP A O 1
ATOM 1426 N N . PRO A 1 177 ? 5.997 -16.128 -0.768 1.00 95.12 177 PRO A N 1
ATOM 1427 C CA . PRO A 1 177 ? 5.660 -17.499 -1.152 1.00 95.12 177 PRO A CA 1
ATOM 1428 C C . PRO A 1 177 ? 4.872 -17.599 -2.467 1.00 95.12 177 PRO A C 1
ATOM 1430 O O . PRO A 1 177 ? 4.685 -18.705 -2.971 1.00 95.12 177 PRO A O 1
ATOM 1433 N N . GLY A 1 178 ? 4.350 -16.485 -2.984 1.00 95.56 178 GLY A N 1
ATOM 1434 C CA . GLY A 1 178 ? 3.592 -16.455 -4.232 1.00 95.56 178 GLY A CA 1
ATOM 1435 C C . GLY A 1 178 ? 4.475 -16.251 -5.466 1.00 95.56 178 GLY A C 1
ATOM 1436 O O . GLY A 1 178 ? 5.686 -16.051 -5.376 1.00 95.56 178 GLY A O 1
ATOM 1437 N N . THR A 1 179 ? 3.862 -16.324 -6.645 1.00 96.06 179 THR A N 1
ATOM 1438 C CA . THR A 1 179 ? 4.553 -16.206 -7.941 1.00 96.06 179 THR A CA 1
ATOM 1439 C C . THR A 1 179 ? 4.531 -14.794 -8.517 1.00 96.06 179 THR A C 1
ATOM 1441 O O . THR A 1 179 ? 5.108 -14.567 -9.579 1.00 96.06 179 THR A O 1
ATOM 1444 N N . GLU A 1 180 ? 3.831 -13.879 -7.855 1.00 96.56 180 GLU A N 1
ATOM 1445 C CA . GLU A 1 180 ? 3.639 -12.501 -8.281 1.00 96.56 180 GLU A CA 1
ATOM 1446 C C . GLU A 1 180 ? 4.956 -11.716 -8.251 1.00 96.56 180 GLU A C 1
ATOM 1448 O O . GLU A 1 180 ? 5.802 -11.899 -7.369 1.00 96.56 180 GLU A O 1
ATOM 1453 N N . ASP A 1 181 ? 5.120 -10.823 -9.224 1.00 94.81 181 ASP A N 1
ATOM 1454 C CA . ASP A 1 181 ? 6.202 -9.849 -9.230 1.00 94.81 181 ASP A CA 1
ATOM 1455 C C . ASP A 1 181 ? 5.919 -8.699 -8.243 1.00 94.81 181 ASP A C 1
ATOM 1457 O O . ASP A 1 181 ? 4.832 -8.569 -7.668 1.00 94.81 181 ASP A O 1
ATOM 1461 N N . VAL A 1 182 ? 6.928 -7.859 -7.999 1.00 94.88 182 VAL A N 1
ATOM 1462 C CA . VAL A 1 182 ? 6.811 -6.732 -7.063 1.00 94.88 182 VAL A CA 1
ATOM 1463 C C . VAL A 1 182 ? 5.691 -5.765 -7.472 1.00 94.88 182 VAL A C 1
ATOM 1465 O O . VAL A 1 182 ? 4.882 -5.438 -6.600 1.00 94.88 182 VAL A O 1
ATOM 1468 N N . PRO A 1 183 ? 5.576 -5.310 -8.739 1.00 95.94 183 PRO A N 1
ATOM 1469 C CA . PRO A 1 183 ? 4.474 -4.444 -9.152 1.00 95.94 183 PRO A CA 1
ATOM 1470 C C . PRO A 1 183 ? 3.089 -5.048 -8.903 1.00 95.94 183 PRO A C 1
ATOM 1472 O O . PRO A 1 183 ? 2.256 -4.367 -8.301 1.00 95.94 183 PRO A O 1
ATOM 1475 N N . ALA A 1 184 ? 2.840 -6.304 -9.291 1.00 96.81 184 ALA A N 1
ATOM 1476 C CA . ALA A 1 184 ? 1.554 -6.957 -9.064 1.00 96.81 184 ALA A CA 1
ATOM 1477 C C . ALA A 1 184 ? 1.255 -7.090 -7.568 1.00 96.81 184 ALA A C 1
ATOM 1479 O O . ALA A 1 184 ? 0.146 -6.777 -7.126 1.00 96.81 184 ALA A O 1
ATOM 1480 N N . LEU A 1 185 ? 2.252 -7.469 -6.762 1.00 96.56 185 LEU A N 1
ATOM 1481 C CA . LEU A 1 185 ? 2.087 -7.593 -5.317 1.00 96.56 185 LEU A CA 1
ATOM 1482 C C . LEU A 1 185 ? 1.763 -6.240 -4.659 1.00 96.56 185 LEU A C 1
ATOM 1484 O O . LEU A 1 185 ? 0.910 -6.165 -3.771 1.00 96.56 185 LEU A O 1
ATOM 1488 N N . CYS A 1 186 ? 2.386 -5.155 -5.124 1.00 96.81 186 CYS A N 1
ATOM 1489 C CA . CYS A 1 186 ? 2.069 -3.794 -4.698 1.00 96.81 186 CYS A CA 1
ATOM 1490 C C . CYS A 1 186 ? 0.643 -3.373 -5.089 1.00 96.81 186 CYS A C 1
ATOM 1492 O O . CYS A 1 186 ? -0.054 -2.782 -4.263 1.00 96.81 186 CYS A O 1
ATOM 1494 N N . THR A 1 187 ? 0.174 -3.710 -6.294 1.00 97.69 187 THR A N 1
ATOM 1495 C CA . THR A 1 187 ? -1.220 -3.468 -6.707 1.00 97.69 187 THR A CA 1
ATOM 1496 C C . THR A 1 187 ? -2.200 -4.190 -5.791 1.00 97.69 187 THR A C 1
ATOM 1498 O O . THR A 1 187 ? -3.157 -3.590 -5.297 1.00 97.69 187 THR A O 1
ATOM 1501 N N . MET A 1 188 ? -1.953 -5.475 -5.523 1.00 97.62 188 MET A N 1
ATOM 1502 C CA . MET A 1 188 ? -2.790 -6.265 -4.622 1.00 97.62 188 MET A CA 1
ATOM 1503 C C . MET A 1 188 ? -2.793 -5.670 -3.211 1.00 97.62 188 MET A C 1
ATOM 1505 O O . MET A 1 188 ? -3.840 -5.611 -2.569 1.00 97.62 188 MET A O 1
ATOM 1509 N N . TYR A 1 189 ? -1.644 -5.184 -2.738 1.00 97.50 189 TYR A N 1
ATOM 1510 C CA . TYR A 1 189 ? -1.529 -4.536 -1.437 1.00 97.50 189 TYR A CA 1
ATOM 1511 C C . TYR A 1 189 ? -2.337 -3.240 -1.342 1.00 97.50 189 TYR A C 1
ATOM 1513 O O . TYR A 1 189 ? -3.104 -3.086 -0.393 1.00 97.50 189 TYR A O 1
ATOM 1521 N N . LEU A 1 190 ? -2.225 -2.344 -2.327 1.00 97.25 190 LEU A N 1
ATOM 1522 C CA . LEU A 1 190 ? -3.014 -1.108 -2.375 1.00 97.25 190 LEU A CA 1
ATOM 1523 C C . LEU A 1 190 ? -4.520 -1.403 -2.417 1.00 97.25 190 LEU A C 1
ATOM 1525 O O . LEU A 1 190 ? -5.285 -0.802 -1.665 1.00 97.25 190 LEU A O 1
ATOM 1529 N N . CYS A 1 191 ? -4.936 -2.394 -3.211 1.00 97.44 191 CYS A N 1
ATOM 1530 C CA . CYS A 1 191 ? -6.327 -2.845 -3.257 1.00 97.44 191 CYS A CA 1
ATOM 1531 C C . CYS A 1 191 ? -6.810 -3.356 -1.888 1.00 97.44 191 CYS A C 1
ATOM 1533 O O . CYS A 1 191 ? -7.921 -3.048 -1.454 1.00 97.44 191 CYS A O 1
ATOM 1535 N N . GLU A 1 192 ? -5.980 -4.117 -1.170 1.00 97.38 192 GLU A N 1
ATOM 1536 C CA . GLU A 1 192 ? -6.308 -4.564 0.185 1.00 97.38 192 GLU A CA 1
ATOM 1537 C C . GLU A 1 192 ? -6.397 -3.397 1.177 1.00 97.38 192 GLU A C 1
ATOM 1539 O O . GLU A 1 192 ? -7.330 -3.370 1.980 1.00 97.38 192 GLU A O 1
ATOM 1544 N N . LEU A 1 193 ? -5.502 -2.406 1.110 1.00 96.69 193 LEU A N 1
ATOM 1545 C CA . LEU A 1 193 ? -5.583 -1.206 1.952 1.00 96.69 193 LEU A CA 1
ATOM 1546 C C . LEU A 1 193 ? -6.875 -0.424 1.704 1.00 96.69 193 LEU A C 1
ATOM 1548 O O . LEU A 1 193 ? -7.564 -0.064 2.660 1.00 96.69 193 LEU A O 1
ATOM 1552 N N . GLU A 1 194 ? -7.242 -0.222 0.440 1.00 97.12 194 GLU A N 1
ATOM 1553 C CA . GLU A 1 194 ? -8.481 0.459 0.072 1.00 97.12 194 GLU A CA 1
ATOM 1554 C C . GLU A 1 194 ? -9.710 -0.280 0.630 1.00 97.12 194 GLU A C 1
ATOM 1556 O O . GLU A 1 194 ? -10.612 0.344 1.196 1.00 97.12 194 GLU A O 1
ATOM 1561 N N . LYS A 1 195 ? -9.732 -1.621 0.561 1.00 97.31 195 LYS A N 1
ATOM 1562 C CA . LYS A 1 195 ? -10.796 -2.436 1.174 1.00 97.31 195 LYS A CA 1
ATOM 1563 C C . LYS A 1 195 ? -10.861 -2.252 2.689 1.00 97.31 195 LYS A C 1
ATOM 1565 O O . LYS A 1 195 ? -11.961 -2.156 3.229 1.00 97.31 195 LYS A O 1
ATOM 1570 N N . VAL A 1 196 ? -9.716 -2.214 3.380 1.00 96.75 196 VAL A N 1
ATOM 1571 C CA . VAL A 1 196 ? -9.668 -1.984 4.836 1.00 96.75 196 VAL A CA 1
ATOM 1572 C C . VAL A 1 196 ? -10.244 -0.615 5.187 1.00 96.75 196 VAL A C 1
ATOM 1574 O O . VAL A 1 196 ? -11.042 -0.524 6.119 1.00 96.75 196 VAL A O 1
ATOM 1577 N N . ILE A 1 197 ? -9.891 0.427 4.431 1.00 96.25 197 ILE A N 1
ATOM 1578 C CA . ILE A 1 197 ? -10.411 1.783 4.641 1.00 96.25 197 ILE A CA 1
ATOM 1579 C C . ILE A 1 197 ? -11.921 1.820 4.386 1.00 96.25 197 ILE A C 1
ATOM 1581 O O . ILE A 1 197 ? -12.681 2.242 5.252 1.00 96.25 197 ILE A O 1
ATOM 1585 N N . LYS A 1 198 ? -12.392 1.323 3.237 1.00 96.31 198 LYS A N 1
ATOM 1586 C CA . LYS A 1 198 ? -13.830 1.304 2.912 1.00 96.31 198 LYS A CA 1
ATOM 1587 C C . LYS A 1 198 ? -14.646 0.568 3.976 1.00 96.31 198 LYS A C 1
ATOM 1589 O O . LYS A 1 198 ? -15.677 1.072 4.418 1.00 96.31 198 LYS A O 1
ATOM 1594 N N . GLU A 1 199 ? -14.170 -0.592 4.426 1.00 96.81 199 GLU A N 1
ATOM 1595 C CA . GLU A 1 199 ? -14.828 -1.358 5.486 1.00 96.81 199 GLU A CA 1
ATOM 1596 C C . GLU A 1 199 ? -14.816 -0.598 6.821 1.00 96.81 199 GLU A C 1
ATOM 1598 O O . GLU A 1 199 ? -15.861 -0.468 7.457 1.00 96.81 199 GLU A O 1
ATOM 1603 N N . GLY A 1 200 ? -13.676 -0.030 7.223 1.00 95.88 200 GLY A N 1
ATOM 1604 C CA . GLY A 1 200 ? -13.566 0.747 8.458 1.00 95.88 200 GLY A CA 1
ATOM 1605 C C . GLY A 1 200 ? -14.492 1.967 8.485 1.00 95.88 200 GLY A C 1
ATOM 1606 O O . GLY A 1 200 ? -15.123 2.223 9.511 1.00 95.88 200 GLY A O 1
ATOM 1607 N N . LEU A 1 201 ? -14.607 2.683 7.359 1.00 94.94 201 LEU A N 1
ATOM 1608 C CA . LEU A 1 201 ? -15.526 3.816 7.200 1.00 94.94 201 LEU A CA 1
ATOM 1609 C C . LEU A 1 201 ? -16.978 3.352 7.316 1.00 94.94 201 LEU A C 1
ATOM 1611 O O . LEU A 1 201 ? -17.760 3.954 8.047 1.00 94.94 201 LEU A O 1
ATOM 1615 N N . SER A 1 202 ? -17.332 2.246 6.651 1.00 95.81 202 SER A N 1
ATOM 1616 C CA . SER A 1 202 ? -18.695 1.698 6.693 1.00 95.81 202 SER A CA 1
ATOM 1617 C C . SER A 1 202 ? -19.132 1.264 8.097 1.0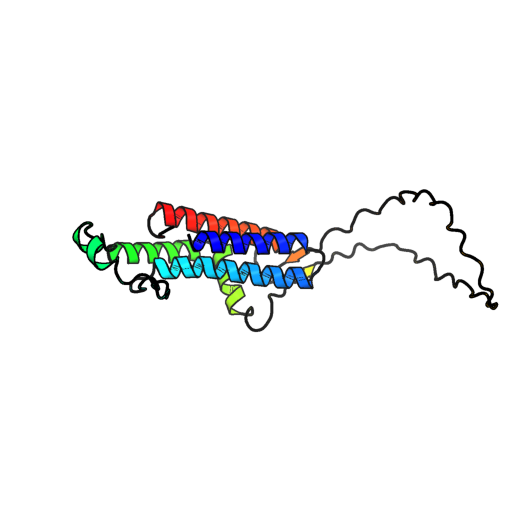0 95.81 202 SER A C 1
ATOM 1619 O O . SER A 1 202 ? -20.313 1.332 8.425 1.00 95.81 202 SER A O 1
ATOM 1621 N N . LEU A 1 203 ? -18.178 0.852 8.939 1.00 95.31 203 LEU A N 1
ATOM 1622 C CA . LEU A 1 203 ? -18.412 0.452 10.328 1.00 95.31 203 LEU A CA 1
ATOM 1623 C C . LEU A 1 203 ? -18.366 1.633 11.313 1.00 95.31 203 LEU A C 1
ATOM 1625 O O . LEU A 1 203 ? -18.619 1.438 12.501 1.00 95.31 203 LEU A O 1
ATOM 1629 N N . GLY A 1 204 ? -18.014 2.840 10.854 1.00 93.50 204 GLY A N 1
ATOM 1630 C CA . GLY A 1 204 ? -17.797 4.005 11.718 1.00 93.50 204 GLY A CA 1
ATOM 1631 C C . GLY A 1 204 ? -16.597 3.854 12.662 1.00 93.50 204 GLY A C 1
ATOM 1632 O O . GLY A 1 204 ? -16.537 4.514 13.698 1.00 93.50 204 GLY A O 1
ATOM 1633 N N . TYR A 1 205 ? -15.659 2.957 12.342 1.00 94.38 205 TYR A N 1
ATOM 1634 C CA . TYR A 1 205 ? -14.438 2.741 13.124 1.00 94.38 205 TYR A CA 1
ATOM 1635 C C . TYR A 1 205 ? -13.330 3.730 12.785 1.00 94.38 205 TYR A C 1
ATOM 1637 O O . TYR A 1 205 ? -12.460 3.956 13.624 1.00 94.38 205 TYR A O 1
ATOM 1645 N N . ILE A 1 206 ? -13.379 4.302 11.582 1.00 94.06 206 ILE A N 1
ATOM 1646 C CA . ILE A 1 206 ? -12.502 5.388 11.158 1.00 94.06 206 ILE A CA 1
ATOM 1647 C C . ILE A 1 206 ? -13.315 6.600 10.721 1.00 94.06 206 ILE A C 1
ATOM 1649 O O . ILE A 1 206 ? -14.454 6.462 10.269 1.00 94.06 206 ILE A O 1
ATOM 1653 N N . SER A 1 207 ? -12.746 7.784 10.925 1.00 89.81 207 SER A N 1
ATOM 1654 C CA . SER A 1 207 ? -13.500 9.038 10.934 1.00 89.81 207 SER A CA 1
ATOM 1655 C C . SER A 1 207 ? -13.687 9.696 9.565 1.00 89.81 207 SER A C 1
ATOM 1657 O O . SER A 1 207 ? -14.611 10.496 9.418 1.00 89.81 207 SER A O 1
ATOM 1659 N N . GLY A 1 208 ? -12.894 9.319 8.556 1.00 82.88 208 GLY A N 1
ATOM 1660 C CA . GLY A 1 208 ? -12.966 9.916 7.219 1.00 82.88 208 GLY A CA 1
ATOM 1661 C C . GLY A 1 208 ? -12.032 11.093 7.083 1.00 82.88 208 GLY A C 1
ATOM 1662 O O . GLY A 1 208 ? -12.388 12.268 7.316 1.00 82.88 208 GLY A O 1
#

Radius of gyration: 27.95 Å; chains: 1; bounding box: 71×48×72 Å

Foldseek 3Di:
DVLVVLLVQLVVLLVQLVVCLQPLVSVLVSLLSSLVSLVVNLVQLLLLLAPPNDPPPPPDPPPPPPPVVVCVVDVPCDPPPVLSVVSNVVSCCLCVPDPLSVVSVVQVVPPSVPHGDDWDWDDPDDPDPDPDDDDDDDDDDPDDDDDDDPPPPPDPPPPPPPDPDDDRTFTPDPPDPDPDTPSVSSVVSSVSSVVVVVVCVVSVSDDD